Protein AF-A0A7J4FWG8-F1 (afdb_monomer)

pLDDT: mean 77.92, std 16.8, range [29.28, 94.94]

Radius of gyration: 17.7 Å; Cα contacts (8 Å, |Δi|>4): 261; chains: 1; bounding box: 44×38×47 Å

Foldseek 3Di:
DPPDPPPVPDDDDDDDDPVCVCVDPVVVDPFQKWKAKAQAPPDDPFFQLVVDDDPDDQQFSLVVQLVQLVVVLVVCVVVDPDRDFAPVLSQVVCVVVVRTDQKDKIFSDNVVNVCNNCVVCVVPVDPHHMDMDMDGCVPAAEDDPPPRQTSVNSVCVQVDPVCVDWYKADDDDDDPPCVVRNMIITRDRDPGGPPDD

Secondary structure (DSSP, 8-state):
---S--GGG-------SHHHHHT-GGGSSSS-EEEEEES-TT-----GGGG---SS--S-HHHHHHHHHHHHHHHHGGG-SS---BHHHHHHHHHHTT---S-EEEES-HHHHHHHHHHHHHHHT--SPPEEEEEE-TTS-EE-S----BGGGHHHHHHSGGGSS-EEE--SSS-HHHHHTTEEEEE----S-----

Nearest PDB structures (foldseek):
  4z9d-assembly3_C  TM=4.674E-01  e=1.145E-01  Escherichia coli
  2b8z-assembly1_A  TM=3.409E-01  e=3.174E+00  Homo sapiens

Structure (mmCIF, N/CA/C/O backbone):
data_AF-A0A7J4FWG8-F1
#
_entry.id   AF-A0A7J4FWG8-F1
#
loop_
_atom_site.group_PDB
_atom_site.id
_atom_site.type_symbol
_atom_site.label_atom_id
_atom_site.label_alt_id
_atom_site.label_comp_id
_atom_site.label_asym_id
_atom_site.label_entity_id
_atom_site.label_seq_id
_atom_site.pdbx_PDB_ins_code
_atom_site.Cartn_x
_atom_site.Cartn_y
_atom_site.Cartn_z
_atom_site.occupancy
_atom_site.B_iso_or_equiv
_atom_site.auth_seq_id
_atom_site.auth_comp_id
_atom_site.auth_asym_id
_atom_site.auth_atom_id
_atom_site.pdbx_PDB_model_num
ATOM 1 N N . MET A 1 1 ? 14.812 1.573 6.504 1.00 34.69 1 MET A N 1
ATOM 2 C CA . MET A 1 1 ? 13.845 2.310 5.659 1.00 34.69 1 MET A CA 1
ATOM 3 C C . MET A 1 1 ? 12.545 2.415 6.451 1.00 34.69 1 MET A C 1
ATOM 5 O O . MET A 1 1 ? 11.881 1.403 6.639 1.00 34.69 1 MET A O 1
ATOM 9 N N . ASN A 1 2 ? 12.255 3.582 7.034 1.00 29.39 2 ASN A N 1
ATOM 10 C CA . ASN A 1 2 ? 11.069 3.775 7.876 1.00 29.39 2 ASN A CA 1
ATOM 11 C C . ASN A 1 2 ? 9.858 4.066 6.986 1.00 29.39 2 ASN A C 1
ATOM 13 O O . ASN A 1 2 ? 9.568 5.214 6.690 1.00 29.39 2 ASN A O 1
ATOM 17 N N . ILE A 1 3 ? 9.159 3.009 6.567 1.00 40.88 3 ILE A N 1
ATOM 18 C CA . ILE A 1 3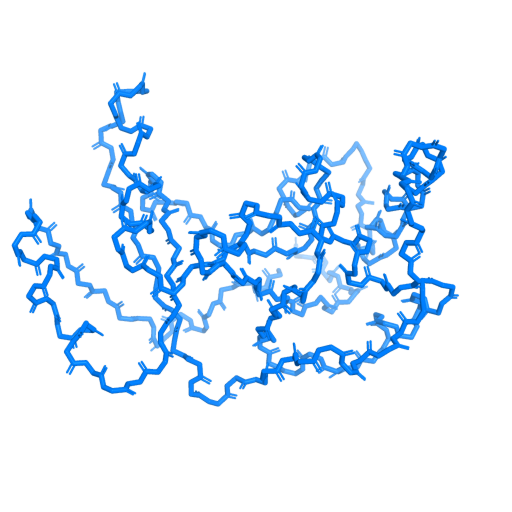 ? 7.811 3.094 5.966 1.00 40.88 3 ILE A CA 1
ATOM 19 C C . ILE A 1 3 ? 6.743 3.007 7.078 1.00 40.88 3 ILE A C 1
ATOM 21 O O . ILE A 1 3 ? 5.581 2.694 6.846 1.00 40.88 3 ILE A O 1
ATOM 25 N N . HIS A 1 4 ? 7.148 3.214 8.332 1.00 38.97 4 HIS A N 1
ATOM 26 C CA . HIS A 1 4 ? 6.217 3.282 9.441 1.00 38.97 4 HIS A CA 1
ATOM 27 C C . HIS A 1 4 ? 5.675 4.711 9.519 1.00 38.97 4 HIS A C 1
ATOM 29 O O . HIS A 1 4 ? 6.490 5.638 9.583 1.00 38.97 4 HIS A O 1
ATOM 35 N N . PRO A 1 5 ? 4.344 4.921 9.563 1.00 41.53 5 PRO A N 1
ATOM 36 C CA . PRO A 1 5 ? 3.832 6.165 10.118 1.00 41.53 5 PRO A CA 1
ATOM 37 C C . PRO A 1 5 ? 4.490 6.330 11.487 1.00 41.53 5 PRO A C 1
ATOM 39 O O . PRO A 1 5 ? 4.577 5.360 12.242 1.00 41.53 5 PRO A O 1
ATOM 42 N N . ASN A 1 6 ? 5.041 7.517 11.738 1.00 37.16 6 ASN A N 1
ATOM 43 C CA . ASN A 1 6 ? 5.817 7.843 12.931 1.00 37.16 6 ASN A CA 1
ATOM 44 C C . ASN A 1 6 ? 5.158 7.191 14.165 1.00 37.16 6 ASN A C 1
ATOM 46 O O . ASN A 1 6 ? 4.008 7.512 14.485 1.00 37.16 6 ASN A O 1
ATOM 50 N N . SER A 1 7 ? 5.830 6.206 14.775 1.00 42.12 7 SER A N 1
ATOM 51 C CA . SER A 1 7 ? 5.220 5.228 15.698 1.00 42.12 7 SER A CA 1
ATOM 52 C C . SER A 1 7 ? 4.544 5.872 16.907 1.00 42.12 7 SER A C 1
ATOM 54 O O . SER A 1 7 ? 3.641 5.289 17.500 1.00 42.12 7 SER A O 1
ATOM 56 N N . ASP A 1 8 ? 4.925 7.107 17.215 1.00 39.75 8 ASP A N 1
ATOM 57 C CA . ASP A 1 8 ? 4.463 7.864 18.372 1.00 39.75 8 ASP A CA 1
ATOM 58 C C . ASP A 1 8 ? 3.053 8.466 18.197 1.00 39.75 8 ASP A C 1
ATOM 60 O O . ASP A 1 8 ? 2.537 9.105 19.114 1.00 39.75 8 ASP A O 1
ATOM 64 N N . LYS A 1 9 ? 2.399 8.284 17.034 1.00 54.88 9 LYS A N 1
ATOM 65 C CA . LYS A 1 9 ? 1.056 8.838 16.747 1.00 54.88 9 LYS A CA 1
ATOM 66 C C . LYS A 1 9 ? 0.008 7.827 16.271 1.00 54.88 9 LYS A C 1
ATOM 68 O O . LYS A 1 9 ? -1.114 8.234 15.963 1.00 54.88 9 LYS A O 1
ATOM 73 N N . VAL A 1 10 ? 0.325 6.533 16.211 1.00 69.56 10 VAL A N 1
ATOM 74 C CA . VAL A 1 10 ? -0.650 5.514 15.787 1.00 69.56 10 VAL A CA 1
ATOM 75 C C . VAL A 1 10 ? -1.596 5.190 16.946 1.00 69.56 10 VAL A C 1
ATOM 77 O O . VAL A 1 10 ? -1.157 4.859 18.045 1.00 69.56 10 VAL A O 1
ATOM 80 N N . LYS A 1 11 ? -2.906 5.298 16.706 1.00 78.94 11 LYS A N 1
ATOM 81 C CA . LYS A 1 11 ? -3.950 4.917 17.666 1.00 78.94 11 LYS A CA 1
ATOM 82 C C . LYS A 1 11 ? -4.521 3.557 17.288 1.00 78.94 11 LYS A C 1
ATOM 84 O O . LYS A 1 11 ? -4.750 3.304 16.110 1.00 78.94 11 LYS A O 1
ATOM 89 N N . TYR A 1 12 ? -4.795 2.733 18.293 1.00 83.12 12 TYR A N 1
ATOM 90 C CA . TYR A 1 12 ? -5.376 1.406 18.120 1.00 83.12 12 TYR A CA 1
ATOM 91 C C . TYR A 1 12 ? -6.705 1.315 18.866 1.00 83.12 12 TYR A C 1
ATOM 93 O O . TYR A 1 12 ? -6.842 1.842 19.971 1.00 83.12 12 TYR A O 1
ATOM 101 N N . GLU A 1 13 ? -7.666 0.620 18.270 1.00 87.44 13 GLU A N 1
ATOM 102 C CA . GLU A 1 13 ? -8.933 0.245 18.892 1.00 87.44 13 GLU A CA 1
ATOM 103 C C . GLU A 1 13 ? -9.172 -1.232 18.597 1.00 87.44 13 GLU A C 1
ATOM 105 O O . GLU A 1 13 ? -9.128 -1.660 17.443 1.00 87.44 13 GLU A O 1
ATOM 110 N N . LYS A 1 14 ? -9.368 -2.024 19.653 1.00 89.06 14 LYS A N 1
ATOM 111 C CA . LYS A 1 14 ? -9.679 -3.4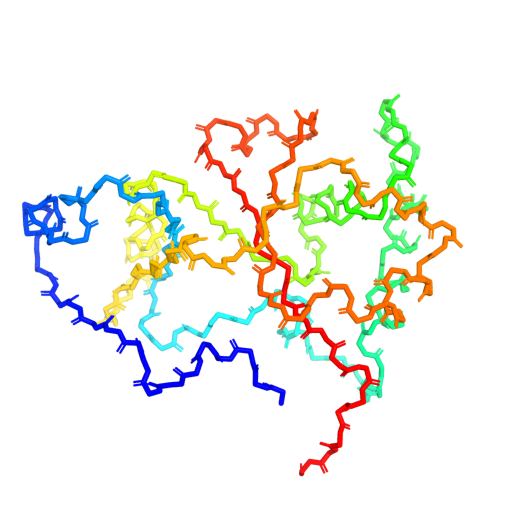43 19.521 1.00 89.06 14 LYS A CA 1
ATOM 112 C C . LYS A 1 14 ? -11.190 -3.602 19.503 1.00 89.06 14 LYS A C 1
ATOM 114 O O . LYS A 1 14 ? -11.861 -3.180 20.439 1.00 89.06 14 LYS A O 1
ATOM 119 N N . VAL A 1 15 ? -11.694 -4.245 18.461 1.00 89.00 15 VAL A N 1
ATOM 120 C CA . VAL A 1 15 ? -13.114 -4.562 18.292 1.00 89.00 15 VAL A CA 1
ATOM 121 C C . VAL A 1 15 ? -13.290 -6.074 18.262 1.00 89.00 15 VAL A C 1
ATOM 123 O O . VAL A 1 15 ? -12.401 -6.792 17.803 1.00 89.00 15 VAL A O 1
ATOM 126 N N . SER A 1 16 ? -14.413 -6.563 18.788 1.00 87.94 16 SER A N 1
ATOM 127 C CA . SER A 1 16 ? -14.685 -8.004 18.889 1.00 87.94 16 SER A CA 1
ATOM 128 C C . SER A 1 16 ? -15.829 -8.471 17.993 1.00 87.94 16 SER A C 1
ATOM 130 O O . SER A 1 16 ? -15.935 -9.657 17.690 1.00 87.94 16 SER A O 1
ATOM 132 N N . CYS A 1 17 ? -16.670 -7.543 17.533 1.00 90.06 17 CYS A N 1
ATOM 133 C CA . CYS A 1 17 ? -17.779 -7.843 16.642 1.00 90.06 17 CYS A CA 1
ATOM 134 C C . CYS A 1 17 ? -18.009 -6.731 15.610 1.00 90.06 17 CYS A C 1
ATOM 136 O O . CYS A 1 17 ? -17.513 -5.610 15.740 1.00 90.06 17 CYS A O 1
ATOM 138 N N . LEU A 1 18 ? -18.808 -7.040 14.585 1.00 90.69 18 LEU A N 1
ATOM 139 C CA . LEU A 1 18 ? -19.169 -6.086 13.535 1.00 90.69 18 LEU A CA 1
ATOM 140 C C . LEU A 1 18 ? -19.888 -4.847 14.092 1.00 90.69 18 LEU A C 1
ATOM 142 O O . LEU A 1 18 ? -19.662 -3.744 13.603 1.00 90.69 18 LEU A O 1
ATOM 146 N N . SER A 1 19 ? -20.727 -5.019 15.119 1.00 92.44 19 SER A N 1
ATOM 147 C CA . SER A 1 19 ? -21.431 -3.898 15.751 1.00 92.44 19 SER A CA 1
ATOM 148 C C . SER A 1 19 ? -20.456 -2.921 16.412 1.00 92.44 19 SER A C 1
ATOM 150 O O . SER A 1 19 ? -20.615 -1.715 16.247 1.00 92.44 19 SER A O 1
ATOM 152 N N . ASP A 1 20 ? -19.427 -3.425 17.102 1.00 91.62 20 ASP A N 1
ATOM 153 C CA . ASP A 1 20 ? -18.376 -2.590 17.701 1.00 91.62 20 ASP A CA 1
ATOM 154 C C . ASP A 1 20 ? -17.600 -1.841 16.614 1.00 91.62 20 ASP A C 1
ATOM 156 O O . ASP A 1 20 ? -17.353 -0.644 16.732 1.00 91.62 20 ASP A O 1
ATOM 160 N N . TYR A 1 21 ? -17.257 -2.534 15.523 1.00 92.44 21 TYR A N 1
ATOM 161 C CA . TYR A 1 21 ? -16.540 -1.940 14.397 1.00 92.44 21 TYR A CA 1
ATOM 162 C C . TYR A 1 21 ? -17.320 -0.780 13.765 1.00 92.44 21 TYR A C 1
ATOM 164 O O . TYR A 1 21 ? -16.779 0.316 13.608 1.00 92.44 21 TYR A O 1
ATOM 172 N N . LEU A 1 22 ? -18.604 -1.001 13.462 1.00 90.81 22 LEU A N 1
ATOM 173 C CA . LEU A 1 22 ? -19.502 0.021 12.915 1.00 90.81 22 LEU A CA 1
ATOM 174 C C . LEU A 1 22 ? -19.761 1.166 13.903 1.00 90.81 22 LEU A C 1
ATOM 176 O O . LEU A 1 22 ? -19.940 2.309 13.488 1.00 90.81 22 LEU A O 1
ATOM 180 N N . GLY A 1 23 ? -19.758 0.867 15.203 1.00 90.00 23 GLY A N 1
ATOM 181 C CA . GLY A 1 23 ? -19.892 1.842 16.282 1.00 90.00 23 GLY A CA 1
ATOM 182 C C . GLY A 1 23 ? -18.607 2.603 16.617 1.00 90.00 23 GLY A C 1
ATOM 183 O O . GLY A 1 23 ? -18.661 3.513 17.447 1.00 90.00 23 GLY A O 1
ATOM 184 N N . SER A 1 24 ? -17.468 2.270 16.002 1.00 89.31 24 SER A N 1
ATOM 185 C CA . SER A 1 24 ? -16.177 2.873 16.346 1.00 89.31 24 SER A CA 1
ATOM 186 C C . SER A 1 24 ? -16.151 4.380 16.080 1.00 89.31 24 SER A C 1
ATOM 188 O O . SER A 1 24 ? -16.733 4.898 15.121 1.00 89.31 24 SER A O 1
ATOM 190 N N . LYS A 1 25 ? -15.426 5.118 16.929 1.00 86.31 25 LYS A N 1
ATOM 191 C CA . LYS A 1 25 ? -15.358 6.591 16.846 1.00 86.31 25 LYS A CA 1
ATOM 192 C C . LYS A 1 25 ? -14.726 7.075 15.543 1.00 86.31 25 LYS A C 1
ATOM 194 O O . LYS A 1 25 ? -15.010 8.186 15.103 1.00 86.31 25 LYS A O 1
ATOM 199 N N . PHE A 1 26 ? -13.876 6.252 14.934 1.00 82.50 26 PHE A N 1
ATOM 200 C CA . PHE A 1 26 ? -13.240 6.565 13.660 1.00 82.50 26 PHE A CA 1
ATOM 201 C C . PHE A 1 26 ? -14.240 6.611 12.504 1.00 82.50 26 PHE A C 1
ATOM 203 O O . PHE A 1 26 ? -14.004 7.354 11.567 1.00 82.50 26 PHE A O 1
ATOM 210 N N . LEU A 1 27 ? -15.360 5.884 12.565 1.00 85.81 27 LEU A N 1
ATOM 211 C CA . LEU A 1 27 ? -16.378 5.914 11.506 1.00 85.81 27 LEU A CA 1
ATOM 212 C C . LEU A 1 27 ? -17.420 7.025 11.695 1.00 85.81 27 LEU A C 1
ATOM 214 O O . LEU A 1 27 ? -18.185 7.308 10.780 1.00 85.81 27 LEU A O 1
ATOM 218 N N . GLN A 1 28 ? -17.438 7.679 12.858 1.00 85.44 28 GLN A N 1
ATOM 219 C CA . GLN A 1 28 ? -18.390 8.745 13.201 1.00 85.44 28 GLN A CA 1
ATOM 220 C C . GLN A 1 28 ? -17.839 10.154 12.924 1.00 85.44 28 GLN A C 1
ATOM 222 O O . GLN A 1 28 ? -18.239 11.124 13.564 1.00 85.44 28 GLN A O 1
ATOM 227 N N . THR A 1 29 ? -16.868 10.281 12.020 1.00 84.06 29 THR A N 1
ATOM 228 C CA . THR A 1 29 ? -16.215 11.555 11.707 1.00 84.06 29 THR A CA 1
ATOM 229 C C . THR A 1 29 ? -16.537 12.006 10.288 1.00 84.06 29 THR A C 1
ATOM 231 O O . THR A 1 29 ? -16.586 11.191 9.377 1.00 84.06 29 THR A O 1
ATOM 234 N N . ASP A 1 30 ? -16.654 13.319 10.083 1.00 83.19 30 ASP A N 1
ATOM 235 C CA . ASP A 1 30 ? -16.812 13.918 8.748 1.00 83.19 30 ASP A CA 1
ATOM 236 C C . ASP A 1 30 ? -15.491 13.990 7.955 1.00 83.19 30 ASP A C 1
ATOM 238 O O . ASP A 1 30 ? -15.410 14.624 6.902 1.00 83.19 30 ASP A O 1
ATOM 242 N N . ARG A 1 31 ? -14.408 13.395 8.474 1.00 84.12 31 ARG A N 1
ATOM 243 C CA . ARG A 1 31 ? -13.110 13.368 7.791 1.00 84.12 31 ARG A CA 1
ATOM 244 C C . ARG A 1 31 ? -13.118 12.349 6.662 1.00 84.12 31 ARG A C 1
ATOM 246 O O . ARG A 1 31 ? -13.739 11.295 6.756 1.00 84.12 31 ARG A O 1
ATOM 253 N N . GLN A 1 32 ? -12.342 12.635 5.623 1.00 84.69 32 GLN A N 1
ATOM 254 C CA . GLN A 1 32 ? -12.087 11.670 4.566 1.00 84.69 32 GLN A CA 1
ATOM 255 C C . GLN A 1 32 ? -11.060 10.644 5.058 1.00 84.69 32 GLN A C 1
ATOM 257 O O . GLN A 1 32 ? -9.886 10.956 5.264 1.00 84.69 32 GLN A O 1
ATOM 262 N N . LEU A 1 33 ? -11.530 9.416 5.262 1.00 87.88 33 LEU A N 1
ATOM 263 C CA . LEU A 1 33 ? -10.723 8.308 5.748 1.00 87.88 33 LEU A CA 1
ATOM 264 C C . LEU A 1 33 ? -10.521 7.257 4.665 1.00 87.88 33 LEU A C 1
ATOM 266 O O . LEU A 1 33 ? -11.396 7.001 3.836 1.00 87.88 33 LEU A O 1
ATOM 270 N N . PHE A 1 34 ? -9.361 6.621 4.730 1.00 88.88 34 PHE A N 1
ATOM 271 C CA . PHE A 1 34 ? -8.964 5.528 3.865 1.00 88.88 34 PHE A CA 1
ATOM 272 C C . PHE A 1 34 ? -8.600 4.321 4.718 1.00 88.88 34 PHE A C 1
ATOM 274 O O . PHE A 1 34 ? -7.967 4.448 5.764 1.00 88.88 34 PHE A O 1
ATOM 281 N N . PHE A 1 35 ? -8.996 3.139 4.269 1.00 91.62 35 PHE A N 1
ATOM 282 C CA . PHE A 1 35 ? -8.917 1.908 5.038 1.00 91.62 35 PHE A CA 1
ATOM 283 C C . PHE A 1 35 ? -8.125 0.842 4.283 1.00 91.62 35 PHE A C 1
ATOM 285 O O . PHE A 1 35 ? -8.226 0.729 3.060 1.00 91.62 35 PHE A O 1
ATOM 292 N N . ARG A 1 36 ? -7.349 0.031 5.008 1.00 92.44 36 ARG A N 1
ATOM 293 C CA . ARG A 1 36 ? -6.656 -1.139 4.450 1.00 92.44 36 ARG A CA 1
ATOM 294 C C . ARG A 1 36 ? -6.731 -2.317 5.414 1.00 92.44 36 ARG A C 1
ATOM 296 O O . ARG A 1 36 ? -6.158 -2.269 6.500 1.00 92.44 36 ARG A O 1
ATOM 303 N N . GLY A 1 37 ? -7.415 -3.378 4.997 1.00 93.56 37 GLY A N 1
ATOM 304 C CA . GLY A 1 37 ? -7.491 -4.634 5.737 1.00 93.56 37 GLY A CA 1
ATOM 305 C C . GLY A 1 37 ? -6.282 -5.525 5.503 1.00 93.56 37 GLY A C 1
ATOM 306 O O . GLY A 1 37 ? -5.827 -5.667 4.368 1.00 93.56 37 GLY A O 1
ATOM 307 N N . LEU A 1 38 ? -5.767 -6.134 6.567 1.00 93.31 38 LEU A N 1
ATOM 308 C CA . LEU A 1 38 ? -4.741 -7.169 6.512 1.00 93.31 38 LEU A CA 1
ATOM 309 C C . LEU A 1 38 ? -5.118 -8.307 7.468 1.00 93.31 38 LEU A C 1
ATOM 311 O O . LEU A 1 38 ? -5.608 -8.051 8.567 1.00 93.31 38 LEU A O 1
ATOM 315 N N . PRO A 1 39 ? -4.836 -9.566 7.103 1.00 93.06 39 PRO A N 1
ATOM 316 C CA . PRO A 1 39 ? -5.315 -10.715 7.865 1.00 93.06 39 PRO A CA 1
ATOM 317 C C . PRO A 1 39 ? -4.525 -11.008 9.139 1.00 93.06 39 PRO A C 1
ATOM 319 O O . PRO A 1 39 ? -4.872 -11.927 9.863 1.00 93.06 39 PRO A O 1
ATOM 322 N N . LYS A 1 40 ? -3.450 -10.270 9.414 1.00 91.44 40 LYS A N 1
ATOM 323 C CA . LYS A 1 40 ? -2.593 -10.488 10.583 1.00 91.44 40 LYS A CA 1
ATOM 324 C C . LYS A 1 40 ? -2.168 -9.141 11.135 1.00 91.44 40 LYS A C 1
ATOM 326 O O . LYS A 1 40 ? -1.704 -8.301 10.362 1.00 91.44 40 LYS A O 1
ATOM 331 N N . GLU A 1 41 ? -2.308 -8.932 12.436 1.00 88.00 41 GLU A N 1
ATOM 332 C CA . GLU A 1 41 ? -1.889 -7.704 13.119 1.00 88.00 41 GLU A CA 1
ATOM 333 C C . GLU A 1 41 ? -0.373 -7.466 13.026 1.00 88.00 41 GLU A C 1
ATOM 335 O O . GLU A 1 41 ? 0.080 -6.322 12.999 1.00 88.00 41 GLU A O 1
ATOM 340 N N . THR A 1 42 ? 0.416 -8.529 12.861 1.00 86.62 42 THR A N 1
ATOM 341 C CA . THR A 1 42 ? 1.860 -8.470 12.595 1.00 86.62 42 THR A CA 1
ATOM 342 C C . THR A 1 42 ? 2.211 -8.039 11.168 1.00 86.62 42 THR A C 1
ATOM 344 O O . THR A 1 42 ? 3.377 -7.723 10.892 1.00 86.62 42 THR A O 1
ATOM 347 N N . HIS A 1 43 ? 1.247 -7.994 10.237 1.00 84.69 43 HIS A N 1
ATOM 348 C CA . HIS A 1 43 ? 1.523 -7.528 8.883 1.00 84.69 43 HIS A CA 1
ATOM 349 C C . HIS A 1 43 ? 1.863 -6.038 8.867 1.00 84.69 43 HIS A C 1
ATOM 351 O O . HIS A 1 43 ? 1.076 -5.167 9.236 1.00 84.69 43 HIS A O 1
ATOM 357 N N . LYS A 1 44 ? 3.050 -5.741 8.339 1.00 82.44 44 LYS A N 1
ATOM 358 C CA . LYS A 1 44 ? 3.529 -4.374 8.150 1.00 82.44 44 LYS A CA 1
ATOM 359 C C . LYS A 1 44 ? 2.958 -3.768 6.865 1.00 82.44 44 LYS A C 1
ATOM 361 O O . LYS A 1 44 ? 2.797 -4.463 5.860 1.00 82.44 44 LYS A O 1
ATOM 366 N N . LEU A 1 45 ? 2.760 -2.449 6.866 1.00 85.19 45 LEU A N 1
ATOM 367 C CA . LEU A 1 45 ? 2.436 -1.642 5.681 1.00 85.19 45 LEU A CA 1
ATOM 368 C C . LEU A 1 45 ? 3.655 -1.487 4.754 1.00 85.19 45 LEU A C 1
ATOM 370 O O . LEU A 1 45 ? 4.161 -0.395 4.523 1.00 85.19 45 LEU A O 1
ATOM 374 N N . ILE A 1 46 ? 4.158 -2.610 4.243 1.00 85.38 46 ILE A N 1
ATOM 375 C CA . ILE A 1 46 ? 5.301 -2.659 3.331 1.00 85.38 46 ILE A CA 1
ATOM 376 C C . ILE A 1 46 ? 4.775 -2.977 1.929 1.00 85.38 46 ILE A C 1
ATOM 378 O O . ILE A 1 46 ? 4.222 -4.065 1.748 1.00 85.38 46 ILE A O 1
ATOM 382 N N . PRO A 1 47 ? 4.937 -2.078 0.941 1.00 87.88 47 PRO A N 1
ATOM 383 C CA . PRO A 1 47 ? 4.589 -2.338 -0.456 1.00 87.88 47 PRO A CA 1
ATOM 384 C C . PRO A 1 47 ? 5.203 -3.615 -1.029 1.00 87.88 47 PRO A C 1
ATOM 386 O O . PRO A 1 47 ? 6.257 -4.069 -0.581 1.00 87.88 47 PRO A O 1
ATOM 389 N N . SER A 1 48 ? 4.562 -4.189 -2.049 1.00 90.56 48 SER A N 1
ATOM 390 C CA . SER A 1 48 ? 4.981 -5.468 -2.638 1.00 90.56 48 SER A CA 1
ATOM 391 C C . SER A 1 48 ? 6.405 -5.434 -3.193 1.00 90.56 48 SER A C 1
ATOM 393 O O . SER A 1 48 ? 7.126 -6.417 -3.023 1.00 90.56 48 SER A O 1
ATOM 395 N N . LEU A 1 49 ? 6.842 -4.301 -3.752 1.00 88.81 49 LEU A N 1
ATOM 396 C CA . LEU A 1 49 ? 8.217 -4.094 -4.214 1.00 88.81 49 LEU A CA 1
ATOM 397 C C . LEU A 1 49 ? 9.251 -4.382 -3.116 1.00 88.81 49 LEU A C 1
ATOM 399 O O . LEU A 1 49 ? 10.211 -5.105 -3.353 1.00 88.81 49 LEU A O 1
ATOM 403 N N . PHE A 1 50 ? 9.038 -3.879 -1.900 1.00 85.75 50 PHE A N 1
ATOM 404 C CA . PHE A 1 50 ? 10.002 -4.017 -0.799 1.00 85.75 50 PHE A CA 1
ATOM 405 C C . PHE A 1 50 ? 9.875 -5.330 -0.029 1.00 85.75 50 PHE A C 1
ATOM 407 O O . PHE A 1 50 ? 10.637 -5.583 0.902 1.00 85.75 50 PHE A O 1
ATOM 414 N N . ARG A 1 51 ? 8.902 -6.171 -0.393 1.00 86.50 51 ARG A N 1
ATOM 415 C CA . ARG A 1 51 ? 8.822 -7.554 0.094 1.00 86.50 51 ARG A CA 1
ATOM 416 C C . ARG A 1 51 ? 9.652 -8.507 -0.763 1.00 86.50 51 ARG A C 1
ATOM 418 O O . ARG A 1 51 ? 9.803 -9.672 -0.395 1.00 86.50 51 ARG A O 1
ATOM 425 N N . LEU A 1 52 ? 10.180 -8.032 -1.893 1.00 87.19 52 LEU A N 1
ATOM 426 C CA . LEU A 1 52 ? 11.057 -8.820 -2.743 1.00 87.19 52 LEU A CA 1
ATOM 427 C C . LEU A 1 52 ? 12.371 -9.143 -2.035 1.00 87.19 52 LEU A C 1
ATOM 429 O O . LEU A 1 52 ? 12.932 -8.329 -1.305 1.00 87.19 52 LEU A O 1
ATOM 433 N N . LYS A 1 53 ? 12.872 -10.347 -2.311 1.00 85.44 53 LYS A N 1
ATOM 434 C CA . LYS A 1 53 ? 14.180 -10.835 -1.873 1.00 85.44 53 LYS A CA 1
ATOM 435 C C . LYS A 1 53 ? 15.066 -11.006 -3.107 1.00 85.44 53 LYS A C 1
ATOM 437 O O . LYS A 1 53 ? 15.173 -12.120 -3.615 1.00 85.44 53 LYS A O 1
ATOM 442 N N . PRO A 1 54 ? 15.600 -9.908 -3.663 1.00 78.94 54 PRO A N 1
ATOM 443 C CA . PRO A 1 54 ? 16.441 -9.981 -4.847 1.00 78.94 54 PRO A CA 1
ATOM 444 C C . PRO A 1 54 ? 17.710 -10.789 -4.544 1.00 78.94 54 PRO A C 1
ATOM 446 O O . PRO A 1 54 ? 18.269 -10.695 -3.454 1.00 78.94 54 PRO A O 1
ATOM 449 N N . GLU A 1 55 ? 18.178 -11.567 -5.522 1.00 79.50 55 GLU A N 1
ATOM 450 C CA . GLU A 1 55 ? 19.406 -12.375 -5.402 1.00 79.50 55 GLU A CA 1
ATOM 451 C C . GLU A 1 55 ? 20.657 -11.519 -5.159 1.00 79.50 55 GLU A C 1
ATOM 453 O O . GLU A 1 55 ? 21.664 -11.995 -4.639 1.00 79.50 55 GLU A O 1
ATOM 458 N N . ARG A 1 56 ? 20.598 -10.242 -5.549 1.00 77.31 56 ARG A N 1
ATOM 459 C CA . ARG A 1 56 ? 21.649 -9.247 -5.339 1.00 77.31 56 ARG A CA 1
ATOM 460 C C . ARG A 1 56 ? 21.126 -8.125 -4.459 1.00 77.31 56 ARG A C 1
ATOM 462 O O . ARG A 1 56 ? 19.956 -7.758 -4.543 1.00 77.31 56 ARG A O 1
ATOM 469 N N . LEU A 1 57 ? 22.020 -7.548 -3.658 1.00 75.81 57 LEU A N 1
ATOM 470 C CA . LEU A 1 57 ? 21.718 -6.349 -2.885 1.00 75.81 57 LEU A CA 1
ATOM 471 C C . LEU A 1 57 ? 21.270 -5.227 -3.827 1.00 75.81 57 LEU A C 1
ATOM 473 O O . LEU A 1 57 ? 21.989 -4.852 -4.753 1.00 75.81 57 LEU A O 1
ATOM 477 N N . VAL A 1 58 ? 20.077 -4.696 -3.572 1.00 75.00 58 VAL A N 1
ATOM 478 C CA . VAL A 1 58 ? 19.546 -3.533 -4.28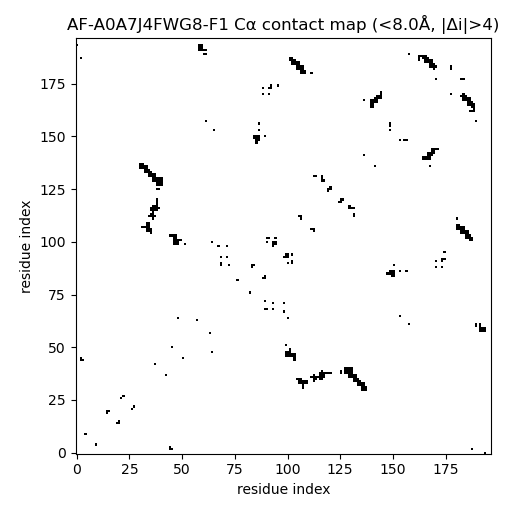0 1.00 75.00 58 VAL A CA 1
ATOM 479 C C . VAL A 1 58 ? 20.025 -2.290 -3.547 1.00 75.00 58 VAL A C 1
ATOM 481 O O . VAL A 1 58 ? 19.562 -1.986 -2.451 1.00 75.00 58 VAL A O 1
ATOM 484 N N . SER A 1 59 ? 20.976 -1.580 -4.152 1.00 74.75 59 SER A N 1
ATOM 485 C CA . SER A 1 59 ? 21.466 -0.295 -3.642 1.00 74.75 59 SER A CA 1
ATOM 486 C C . SER A 1 59 ? 20.510 0.862 -3.946 1.00 74.75 59 SER A C 1
ATOM 488 O O . SER A 1 59 ? 20.533 1.872 -3.247 1.00 74.75 59 SER A O 1
ATOM 490 N N . ASP A 1 60 ? 19.673 0.712 -4.978 1.00 82.19 60 ASP A N 1
ATOM 491 C CA . ASP A 1 60 ? 18.715 1.717 -5.437 1.00 82.19 60 ASP A CA 1
ATOM 492 C C . ASP A 1 60 ? 17.388 1.056 -5.849 1.00 82.19 60 ASP A C 1
ATOM 494 O O . ASP A 1 60 ? 17.253 0.473 -6.928 1.00 82.19 60 ASP A O 1
ATOM 498 N N . TRP A 1 61 ? 16.391 1.153 -4.968 1.00 83.50 61 TRP A N 1
ATOM 499 C CA . TRP A 1 61 ? 15.046 0.627 -5.209 1.00 83.50 61 TRP A CA 1
ATOM 500 C C . TRP A 1 61 ? 14.298 1.357 -6.325 1.00 83.50 61 TRP A C 1
ATOM 502 O O . TRP A 1 61 ? 13.439 0.754 -6.967 1.00 83.50 61 TRP A O 1
ATOM 512 N N . SER A 1 62 ? 14.618 2.627 -6.574 1.00 82.25 62 SER A N 1
ATOM 513 C CA . SER A 1 62 ? 13.988 3.411 -7.636 1.00 82.25 62 SER A CA 1
ATOM 514 C C . SER A 1 62 ? 14.437 2.917 -9.007 1.00 82.25 62 SER A C 1
ATOM 516 O O . SER A 1 62 ? 13.599 2.671 -9.879 1.00 82.25 62 SER A O 1
ATOM 518 N N . PHE A 1 63 ? 15.740 2.679 -9.177 1.00 83.50 63 PHE A N 1
ATOM 519 C CA . PHE A 1 63 ? 16.263 2.040 -10.385 1.00 83.50 63 PHE A CA 1
ATOM 520 C C . PHE A 1 63 ? 15.699 0.624 -10.563 1.00 83.50 63 PHE A C 1
ATOM 522 O O . PHE A 1 63 ? 15.232 0.274 -11.645 1.00 83.50 63 PHE A O 1
ATOM 529 N N . TYR A 1 64 ? 15.664 -0.167 -9.488 1.00 86.88 64 TYR A N 1
ATOM 530 C CA . TYR A 1 64 ? 15.151 -1.537 -9.537 1.00 86.88 64 TYR A CA 1
ATOM 531 C C . TYR A 1 64 ? 13.671 -1.610 -9.954 1.00 86.88 64 TYR A C 1
ATOM 533 O O . TYR A 1 64 ? 13.300 -2.413 -10.812 1.00 86.88 64 TYR A O 1
ATOM 541 N N . GLU A 1 65 ? 12.816 -0.741 -9.407 1.00 88.06 65 GLU A N 1
ATOM 542 C CA . GLU A 1 65 ? 11.413 -0.660 -9.825 1.00 88.06 65 GLU A CA 1
ATOM 543 C C . GLU A 1 65 ? 11.277 -0.205 -11.282 1.00 88.06 65 GLU A C 1
ATOM 545 O O . GLU A 1 65 ? 10.470 -0.765 -12.026 1.00 88.06 65 GLU A O 1
ATOM 550 N N . PHE A 1 66 ? 12.093 0.759 -11.723 1.00 88.06 66 PHE A N 1
ATOM 551 C CA . PHE A 1 66 ? 12.117 1.175 -13.126 1.00 88.06 66 PHE A CA 1
ATOM 552 C C . PHE A 1 66 ? 12.473 0.015 -14.069 1.00 88.06 66 PHE A C 1
ATOM 554 O O . PHE A 1 66 ? 11.829 -0.147 -15.110 1.00 88.06 66 PHE A O 1
ATOM 561 N N . GLU A 1 67 ? 13.446 -0.828 -13.714 1.00 89.94 67 GLU A N 1
ATOM 562 C CA . GLU A 1 67 ? 13.796 -2.006 -14.515 1.00 89.94 67 GLU A CA 1
ATOM 563 C C . GLU A 1 67 ? 12.647 -3.020 -14.595 1.00 8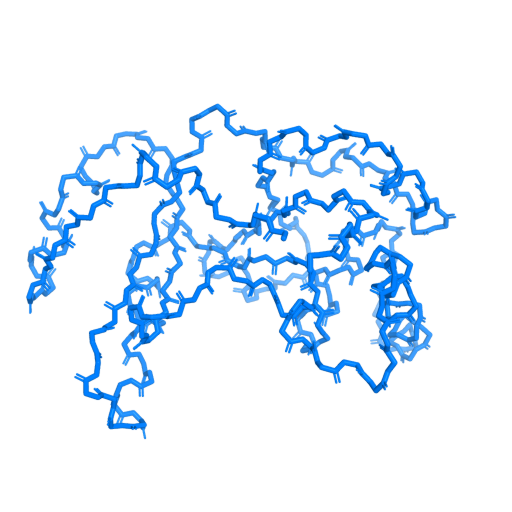9.94 67 GLU A C 1
ATOM 565 O O . GLU A 1 67 ? 12.355 -3.537 -15.681 1.00 89.94 67 GLU A O 1
ATOM 570 N N . ILE A 1 68 ? 11.977 -3.293 -13.469 1.00 91.94 68 ILE A N 1
ATOM 571 C CA . ILE A 1 68 ? 10.802 -4.176 -13.419 1.00 91.94 68 ILE A CA 1
ATOM 572 C C . ILE A 1 68 ? 9.692 -3.627 -14.321 1.00 91.94 68 ILE A C 1
ATOM 574 O O . ILE A 1 68 ? 9.177 -4.350 -15.178 1.00 91.94 68 ILE A O 1
ATOM 578 N N . LEU A 1 69 ? 9.361 -2.342 -14.180 1.00 91.94 69 LEU A N 1
ATOM 579 C CA . LEU A 1 69 ? 8.313 -1.701 -14.972 1.00 91.94 69 LEU A CA 1
ATOM 580 C C . LEU A 1 69 ? 8.658 -1.631 -16.456 1.00 91.94 69 LEU A C 1
ATOM 582 O O . LEU A 1 69 ? 7.781 -1.840 -17.285 1.00 91.94 69 LEU A O 1
ATOM 586 N N . THR A 1 70 ? 9.921 -1.407 -16.815 1.00 92.19 70 THR A N 1
ATOM 587 C CA . THR A 1 70 ? 10.357 -1.401 -18.221 1.00 92.19 70 THR A CA 1
ATOM 588 C C . THR A 1 70 ? 10.172 -2.776 -18.864 1.00 92.19 70 THR A C 1
ATOM 590 O O . THR A 1 70 ? 9.722 -2.880 -20.009 1.00 92.19 70 THR A O 1
ATOM 593 N N . LYS A 1 71 ? 10.499 -3.857 -18.140 1.00 94.62 71 LYS A N 1
ATOM 594 C CA . LYS A 1 71 ? 10.258 -5.232 -18.610 1.00 94.62 71 LYS A CA 1
ATOM 595 C C . LYS A 1 71 ? 8.763 -5.500 -18.762 1.00 94.62 71 LYS A C 1
ATOM 597 O O . LYS A 1 71 ? 8.348 -6.018 -19.798 1.00 94.62 71 LYS A O 1
ATOM 602 N N . PHE A 1 72 ? 7.968 -5.095 -17.772 1.00 94.94 72 PHE A N 1
ATOM 603 C CA . PHE A 1 72 ? 6.515 -5.209 -17.829 1.00 94.94 72 PHE A CA 1
ATOM 604 C C . PHE A 1 72 ? 5.932 -4.439 -19.018 1.00 94.94 72 PHE A C 1
ATOM 606 O O . PHE A 1 72 ? 5.185 -5.019 -19.794 1.00 94.94 72 PHE A O 1
ATOM 613 N N . GLN A 1 73 ? 6.323 -3.180 -19.227 1.00 92.56 73 GLN A N 1
ATOM 614 C CA . GLN A 1 73 ? 5.859 -2.351 -20.338 1.00 92.56 73 GLN A CA 1
ATOM 615 C C . GLN A 1 73 ? 6.111 -3.031 -21.685 1.00 92.56 73 GLN A C 1
ATOM 617 O O . GLN A 1 73 ? 5.195 -3.119 -22.500 1.00 92.56 73 GLN A O 1
ATOM 622 N N . LYS A 1 74 ? 7.324 -3.546 -21.922 1.00 92.94 74 LYS A N 1
ATOM 623 C CA . LYS A 1 74 ? 7.657 -4.245 -23.175 1.00 92.94 74 LYS A CA 1
ATOM 624 C C . LYS A 1 74 ? 6.770 -5.468 -23.409 1.00 92.94 74 LYS A C 1
ATOM 626 O O . LYS A 1 74 ? 6.335 -5.684 -24.535 1.00 92.94 74 LYS A O 1
ATOM 631 N N . ALA A 1 75 ? 6.497 -6.239 -22.358 1.00 94.44 75 ALA A N 1
ATOM 632 C CA . ALA A 1 75 ? 5.658 -7.431 -22.441 1.00 94.44 75 ALA A CA 1
ATOM 633 C C . ALA A 1 75 ? 4.161 -7.100 -22.564 1.00 94.44 75 ALA A C 1
ATOM 635 O O . ALA A 1 75 ? 3.448 -7.765 -23.303 1.00 94.44 75 ALA A O 1
ATOM 636 N N . ALA A 1 76 ? 3.683 -6.071 -21.862 1.00 92.62 76 ALA A N 1
ATOM 637 C CA . ALA A 1 76 ? 2.271 -5.710 -21.794 1.00 92.62 76 ALA A CA 1
ATOM 638 C C . ALA A 1 76 ? 1.811 -4.862 -22.988 1.00 92.62 76 ALA A C 1
ATOM 640 O O . ALA A 1 76 ? 0.662 -4.988 -23.402 1.00 92.62 76 ALA A O 1
ATOM 641 N N . SER A 1 77 ? 2.687 -4.026 -23.562 1.00 91.94 77 SER A N 1
ATOM 642 C CA . SER A 1 77 ? 2.332 -3.074 -24.631 1.00 91.94 77 SER A CA 1
ATOM 643 C C . SER A 1 77 ? 1.556 -3.695 -25.804 1.00 91.94 77 SER A C 1
ATOM 645 O O . SER A 1 77 ? 0.559 -3.098 -26.203 1.00 91.94 77 SER A O 1
ATOM 647 N N . PRO A 1 78 ? 1.912 -4.886 -26.332 1.00 92.69 78 PRO A N 1
ATOM 648 C CA . PRO A 1 78 ? 1.156 -5.521 -27.418 1.00 92.69 78 PRO A CA 1
ATOM 649 C C . PRO A 1 78 ? -0.276 -5.938 -27.046 1.00 92.69 78 PRO A C 1
ATOM 651 O O . PRO A 1 78 ? -1.092 -6.187 -27.930 1.00 92.69 78 PRO A O 1
ATOM 654 N N . HIS A 1 79 ? -0.582 -6.049 -25.752 1.00 90.12 79 HIS A N 1
ATOM 655 C CA . HIS A 1 79 ? -1.861 -6.540 -25.234 1.00 90.12 79 HIS A CA 1
ATOM 656 C C . HIS A 1 79 ? -2.767 -5.423 -24.702 1.00 90.12 79 HIS A C 1
ATOM 658 O O . HIS A 1 79 ? -3.925 -5.675 -24.359 1.00 90.12 79 HIS A O 1
ATOM 664 N N . LEU A 1 80 ? -2.268 -4.188 -24.625 1.00 86.50 80 LEU A N 1
ATOM 665 C CA . LEU A 1 80 ? -3.037 -3.043 -24.156 1.00 86.50 80 LEU A CA 1
ATOM 666 C C . LEU A 1 80 ? -3.738 -2.351 -25.327 1.00 86.50 80 LEU A C 1
ATOM 668 O O . LEU A 1 80 ? -3.122 -2.025 -26.336 1.00 86.50 80 LEU A O 1
ATOM 672 N N . LYS A 1 81 ? -5.038 -2.071 -25.165 1.00 84.62 81 LYS A N 1
ATOM 673 C CA . LYS A 1 81 ? -5.817 -1.295 -26.150 1.00 84.62 81 LYS A CA 1
ATOM 674 C C . LYS A 1 81 ? -5.327 0.150 -26.271 1.00 84.62 81 LYS A C 1
ATOM 676 O O . LYS A 1 81 ? -5.387 0.728 -27.348 1.00 84.62 81 LYS A O 1
ATOM 681 N N . PHE A 1 82 ? -4.859 0.715 -25.160 1.00 83.25 82 PHE A N 1
ATOM 682 C CA . PHE A 1 82 ? -4.309 2.061 -25.068 1.00 83.25 82 PHE A CA 1
ATOM 683 C C . PHE A 1 82 ? -3.009 1.989 -24.280 1.00 83.25 82 PHE A C 1
ATOM 685 O O . PHE A 1 82 ? -2.976 1.360 -23.222 1.00 83.25 82 PHE A O 1
ATOM 692 N N . LEU A 1 83 ? -1.951 2.610 -24.801 1.00 84.44 83 LEU A N 1
ATOM 693 C CA . LEU A 1 83 ? -0.666 2.669 -24.117 1.00 84.44 83 LEU A CA 1
ATOM 694 C C . LEU A 1 83 ? -0.671 3.828 -23.118 1.00 84.44 83 LEU A C 1
ATOM 696 O O . LEU A 1 83 ? -0.829 4.976 -23.539 1.00 84.44 83 LEU A O 1
ATOM 700 N N . PRO A 1 84 ? -0.475 3.548 -21.821 1.00 84.75 84 PRO A N 1
ATOM 701 C CA . PRO A 1 84 ? -0.285 4.591 -20.830 1.00 84.75 84 PRO A CA 1
ATOM 702 C C . PRO A 1 84 ? 0.947 5.435 -21.141 1.00 84.75 84 PRO A C 1
ATOM 704 O O . PRO A 1 84 ? 1.962 4.935 -21.643 1.00 84.75 84 PRO A O 1
ATOM 707 N N . VAL A 1 85 ? 0.874 6.718 -20.806 1.00 82.06 85 VAL A N 1
ATOM 708 C CA . VAL A 1 85 ? 1.970 7.673 -21.038 1.00 82.06 85 VAL A CA 1
ATOM 709 C C . VAL A 1 85 ? 2.699 7.971 -19.730 1.00 82.06 85 VAL A C 1
ATOM 711 O O . VAL A 1 85 ? 3.919 8.185 -19.721 1.00 82.06 85 VAL A O 1
ATOM 714 N N . HIS A 1 86 ? 1.967 7.956 -18.618 1.00 83.31 86 HIS A N 1
ATOM 715 C CA . HIS A 1 86 ? 2.455 8.425 -17.328 1.00 83.31 86 HIS A CA 1
ATOM 716 C C . HIS A 1 86 ? 2.988 7.284 -16.470 1.00 83.31 86 HIS A C 1
ATOM 718 O O . HIS A 1 86 ? 2.533 6.141 -16.545 1.00 83.31 86 HIS A O 1
ATOM 724 N N . PHE A 1 87 ? 3.965 7.609 -15.624 1.00 83.94 87 PHE A N 1
ATOM 725 C CA . PHE A 1 87 ? 4.614 6.625 -14.764 1.00 83.94 87 PHE A CA 1
ATOM 726 C C . PHE A 1 87 ? 3.628 5.948 -13.793 1.00 83.94 87 PHE A C 1
ATOM 728 O O . PHE A 1 87 ? 3.655 4.729 -13.633 1.00 83.94 87 PHE A O 1
ATOM 735 N N . LEU A 1 88 ? 2.715 6.725 -13.195 1.00 83.50 88 LEU A N 1
ATOM 736 C CA . LEU A 1 88 ? 1.697 6.207 -12.274 1.00 83.50 88 LEU A CA 1
ATOM 737 C C . LEU A 1 88 ? 0.703 5.258 -12.941 1.00 83.50 88 LEU A C 1
ATOM 739 O O . LEU A 1 88 ? 0.367 4.231 -12.361 1.00 83.50 88 LEU A O 1
ATOM 743 N N . GLU A 1 89 ? 0.272 5.552 -14.167 1.00 84.56 89 GLU A N 1
ATOM 744 C CA . GLU A 1 89 ? -0.635 4.666 -14.900 1.00 84.56 89 GLU A CA 1
ATOM 745 C C . GLU A 1 89 ? 0.028 3.306 -15.154 1.00 84.56 89 GLU A C 1
ATOM 747 O O . GLU A 1 89 ? -0.584 2.258 -14.936 1.00 84.56 89 GLU A O 1
ATOM 752 N N . TRP A 1 90 ? 1.306 3.318 -15.553 1.00 88.19 90 TRP A N 1
ATOM 753 C CA . TRP A 1 90 ? 2.095 2.097 -15.707 1.00 88.19 90 TRP A CA 1
ATOM 754 C C . TRP A 1 90 ? 2.237 1.333 -14.392 1.00 88.19 90 TRP A C 1
ATOM 756 O O . TRP A 1 90 ? 2.055 0.117 -14.396 1.00 88.19 90 TRP A O 1
ATOM 766 N N . LEU A 1 91 ? 2.501 2.018 -13.274 1.00 88.56 91 LEU A N 1
ATOM 767 C CA . LEU A 1 91 ? 2.548 1.406 -11.941 1.00 88.56 91 LEU A CA 1
ATOM 768 C C . LEU A 1 91 ? 1.220 0.737 -11.566 1.00 88.56 91 LEU A C 1
ATOM 770 O O . LEU A 1 91 ? 1.212 -0.413 -11.127 1.00 88.56 91 LEU A O 1
ATOM 774 N N . THR A 1 92 ? 0.096 1.428 -11.755 1.00 87.19 92 THR A N 1
ATOM 775 C CA . THR A 1 92 ? -1.233 0.901 -11.420 1.00 87.19 92 THR A CA 1
ATOM 776 C C . THR A 1 92 ? -1.589 -0.316 -12.261 1.00 87.19 92 THR A C 1
ATOM 778 O O . THR A 1 92 ? -2.082 -1.311 -11.727 1.00 87.19 92 THR A O 1
ATOM 781 N N . ILE A 1 93 ? -1.308 -0.279 -13.565 1.00 88.44 93 ILE A N 1
ATOM 782 C CA . ILE A 1 93 ? -1.541 -1.432 -14.438 1.00 88.44 93 ILE A CA 1
ATOM 783 C C . ILE A 1 93 ? -0.617 -2.585 -14.048 1.00 88.44 93 ILE A C 1
ATOM 785 O O . ILE A 1 93 ? -1.081 -3.714 -13.920 1.00 88.44 93 ILE A O 1
ATOM 789 N N . ALA A 1 94 ? 0.667 -2.319 -13.813 1.00 91.56 94 ALA A N 1
ATOM 790 C CA . ALA A 1 94 ? 1.618 -3.343 -13.398 1.00 91.56 94 ALA A CA 1
ATOM 791 C C . ALA A 1 94 ? 1.140 -4.056 -12.122 1.00 91.56 94 ALA A C 1
ATOM 793 O O . ALA A 1 94 ? 1.056 -5.285 -12.100 1.00 91.56 94 ALA A O 1
ATOM 794 N N . GLN A 1 95 ? 0.726 -3.302 -11.101 1.00 91.00 95 GLN A N 1
ATOM 795 C CA . GLN A 1 95 ? 0.177 -3.871 -9.869 1.00 91.00 95 GLN A CA 1
ATOM 796 C C . GLN A 1 95 ? -1.103 -4.675 -10.106 1.00 91.00 95 GLN A C 1
ATOM 798 O O . GLN A 1 95 ? -1.268 -5.740 -9.511 1.00 91.00 95 GLN A O 1
ATOM 803 N N . HIS A 1 96 ? -1.986 -4.216 -10.998 1.00 87.19 96 HIS A N 1
ATOM 804 C CA . HIS A 1 96 ? -3.193 -4.958 -11.367 1.00 87.19 96 HIS A CA 1
ATOM 805 C C . HIS A 1 96 ? -2.872 -6.347 -11.941 1.00 87.19 96 HIS A C 1
ATOM 807 O O . HIS A 1 96 ? -3.590 -7.308 -11.669 1.00 87.19 96 HIS A O 1
ATOM 813 N N . TYR A 1 97 ? -1.766 -6.466 -12.679 1.00 89.94 97 TYR A N 1
ATOM 814 C CA . TYR A 1 97 ? -1.254 -7.734 -13.207 1.00 89.94 97 TYR A CA 1
ATOM 815 C C . TYR A 1 97 ? -0.294 -8.463 -12.246 1.00 89.94 97 TYR A C 1
ATOM 817 O O . TYR A 1 97 ? 0.381 -9.408 -12.649 1.00 89.94 97 TYR A O 1
ATOM 825 N N . GLY A 1 98 ? -0.229 -8.056 -10.974 1.00 90.94 98 GLY A N 1
ATOM 826 C CA . GLY A 1 98 ? 0.557 -8.732 -9.937 1.00 90.94 98 GLY A CA 1
ATOM 827 C C . GLY A 1 98 ? 2.050 -8.402 -9.942 1.00 90.94 98 GLY A C 1
ATOM 828 O O . GLY A 1 98 ? 2.821 -9.042 -9.225 1.00 90.94 98 GLY A O 1
ATOM 829 N N . VAL A 1 99 ? 2.482 -7.406 -10.719 1.00 94.50 99 VAL A N 1
ATOM 830 C CA . VAL A 1 99 ? 3.865 -6.930 -10.672 1.00 94.50 99 VAL A CA 1
ATOM 831 C C . VAL A 1 99 ? 4.112 -6.239 -9.325 1.00 94.50 99 VAL A C 1
ATOM 833 O O . VAL A 1 99 ? 3.286 -5.434 -8.890 1.00 94.50 99 VAL A O 1
ATOM 836 N N . PRO A 1 100 ? 5.236 -6.519 -8.647 1.00 92.38 100 PRO A N 1
ATOM 837 C CA . PRO A 1 100 ? 5.606 -5.814 -7.426 1.00 92.38 100 PRO A CA 1
ATOM 838 C C . PRO A 1 100 ? 5.824 -4.316 -7.679 1.00 92.38 100 PRO A C 1
ATOM 840 O O . PRO A 1 100 ? 6.614 -3.944 -8.545 1.00 92.38 100 PRO A O 1
ATOM 843 N N . THR A 1 101 ? 5.164 -3.464 -6.895 1.00 91.00 101 THR A N 1
ATOM 844 C CA . THR A 1 101 ? 5.239 -1.998 -6.990 1.00 91.00 101 THR A CA 1
ATOM 845 C C . THR A 1 101 ? 5.340 -1.364 -5.603 1.00 91.00 101 THR A C 1
ATOM 847 O O . THR A 1 101 ? 5.123 -2.016 -4.572 1.00 91.00 101 THR A O 1
ATOM 850 N N . ARG A 1 102 ? 5.702 -0.080 -5.557 1.00 88.44 102 ARG A N 1
ATOM 851 C CA . ARG A 1 102 ? 5.712 0.716 -4.322 1.00 88.44 102 ARG A CA 1
ATOM 852 C C . ARG A 1 102 ? 4.325 1.125 -3.829 1.00 88.44 102 ARG A C 1
ATOM 854 O O . ARG A 1 102 ? 4.216 1.647 -2.727 1.00 88.44 102 ARG A O 1
ATOM 861 N N . LEU A 1 103 ? 3.288 0.941 -4.636 1.00 88.12 103 LEU A N 1
ATOM 862 C CA . LEU A 1 103 ? 1.934 1.361 -4.302 1.00 88.12 103 LEU A CA 1
ATOM 863 C C . LEU A 1 103 ? 1.352 0.484 -3.179 1.00 88.12 103 LEU A C 1
ATOM 865 O O . LEU A 1 103 ? 1.554 -0.733 -3.140 1.00 88.12 103 LEU A O 1
ATOM 869 N N . LEU A 1 104 ? 0.596 1.104 -2.275 1.00 88.56 104 LEU A N 1
ATOM 870 C CA . LEU A 1 104 ? -0.265 0.410 -1.314 1.00 88.56 104 LEU A CA 1
ATOM 871 C C . LEU A 1 104 ? -1.714 0.707 -1.645 1.00 88.56 104 LEU A C 1
ATOM 873 O O . LEU A 1 104 ? -2.088 1.867 -1.721 1.00 88.56 104 LEU A O 1
ATOM 877 N N . ASP A 1 105 ? -2.528 -0.326 -1.795 1.00 88.81 105 ASP A N 1
ATOM 878 C CA . ASP A 1 105 ? -3.976 -0.209 -1.979 1.00 88.81 105 ASP A CA 1
ATOM 879 C C . ASP A 1 105 ? -4.678 0.253 -0.696 1.00 88.81 105 ASP A C 1
ATOM 881 O O . ASP A 1 105 ? -4.433 -0.268 0.396 1.00 88.81 105 ASP A O 1
ATOM 885 N N . TRP A 1 106 ? -5.614 1.172 -0.841 1.00 90.56 106 TRP A N 1
ATOM 886 C CA . TRP A 1 106 ? -6.550 1.575 0.198 1.00 90.56 106 TRP A CA 1
ATOM 887 C C . TRP A 1 106 ? -7.951 1.637 -0.401 1.00 90.56 106 TRP A C 1
ATOM 889 O O . TRP A 1 106 ? -8.122 1.695 -1.617 1.00 90.56 106 TRP A O 1
ATOM 899 N N . THR A 1 107 ? -8.965 1.624 0.450 1.00 89.75 107 THR A N 1
ATOM 900 C CA . THR A 1 107 ? -10.368 1.781 0.06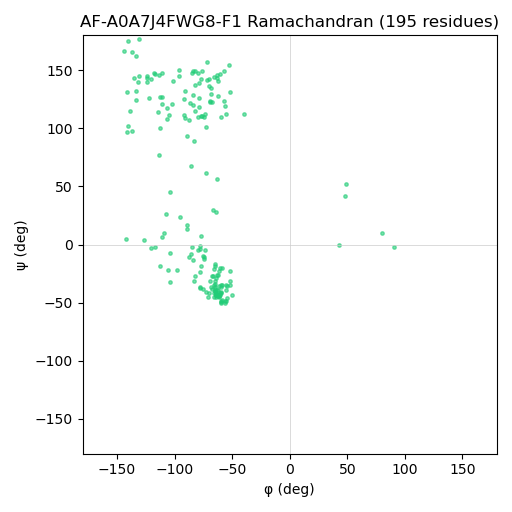2 1.00 89.75 107 THR A CA 1
ATOM 901 C C . THR A 1 107 ? -11.025 2.831 0.943 1.00 89.75 107 THR A C 1
ATOM 903 O O . THR A 1 107 ? -10.718 2.932 2.126 1.00 89.75 107 THR A O 1
ATOM 906 N N . MET A 1 108 ? -11.945 3.617 0.390 1.00 88.44 108 MET A N 1
ATOM 907 C CA . MET A 1 108 ? -12.795 4.504 1.195 1.00 88.44 108 MET A CA 1
ATOM 908 C C . MET A 1 108 ? -13.909 3.741 1.931 1.00 88.44 108 MET A C 1
ATOM 910 O O . MET A 1 108 ? -14.574 4.306 2.795 1.00 88.44 108 MET A O 1
ATOM 914 N N . SER A 1 109 ? -14.114 2.457 1.616 1.00 90.94 109 SER A N 1
ATOM 915 C CA . SER A 1 109 ? -15.126 1.621 2.252 1.00 90.94 109 SER A CA 1
ATOM 916 C C . SER A 1 109 ? -14.542 0.874 3.459 1.00 90.94 109 SER A C 1
ATOM 918 O O . SER A 1 109 ? -13.756 -0.064 3.279 1.00 90.94 109 SER A O 1
ATOM 920 N N . PRO A 1 110 ? -14.953 1.208 4.699 1.00 92.75 110 PRO A N 1
ATOM 921 C CA . PRO A 1 110 ? -14.492 0.491 5.888 1.00 92.75 110 PRO A CA 1
ATOM 922 C C . PRO A 1 110 ? -14.900 -0.989 5.852 1.00 92.75 110 PRO A C 1
ATOM 924 O O . PRO A 1 110 ? -14.127 -1.866 6.227 1.00 92.75 110 PRO A O 1
ATOM 927 N N . LEU A 1 111 ? -16.084 -1.292 5.311 1.00 93.31 111 LEU A N 1
ATOM 928 C CA . LEU A 1 111 ? -16.567 -2.666 5.177 1.00 93.31 111 LEU A CA 1
ATOM 929 C C . LEU A 1 111 ? -15.764 -3.481 4.160 1.00 93.31 111 LEU A C 1
ATOM 931 O O . LEU A 1 111 ? -15.519 -4.660 4.401 1.00 93.31 111 LEU A O 1
ATOM 935 N N . ALA A 1 112 ? -15.319 -2.872 3.055 1.00 93.06 112 ALA A N 1
ATOM 936 C CA . ALA A 1 112 ? -14.449 -3.560 2.102 1.00 93.06 112 ALA A CA 1
ATOM 937 C C . ALA A 1 112 ? -13.083 -3.876 2.730 1.00 93.06 112 ALA A C 1
ATOM 939 O O . ALA A 1 112 ? -12.577 -4.986 2.581 1.00 93.06 112 ALA A O 1
ATOM 940 N N . ALA A 1 113 ? -12.510 -2.937 3.492 1.00 93.44 113 ALA A N 1
ATOM 941 C CA . ALA A 1 113 ? -11.277 -3.191 4.231 1.00 93.44 113 ALA A CA 1
ATOM 942 C C . ALA A 1 113 ? -11.456 -4.301 5.276 1.00 93.44 113 ALA A C 1
ATOM 944 O O . ALA A 1 113 ? -10.620 -5.197 5.348 1.00 93.44 113 ALA A O 1
ATOM 945 N N . LEU A 1 114 ? -12.548 -4.290 6.045 1.00 94.00 114 LEU A N 1
ATOM 946 C CA . LEU A 1 114 ? -12.840 -5.357 7.002 1.00 94.00 114 LEU A CA 1
ATOM 947 C C . LEU A 1 114 ? -12.980 -6.720 6.309 1.00 94.00 114 LEU A C 1
ATOM 949 O O . LEU A 1 114 ? -12.418 -7.702 6.786 1.00 94.00 114 LEU A O 1
ATOM 953 N N . TYR A 1 115 ? -13.673 -6.772 5.169 1.00 93.06 115 TYR A N 1
ATOM 954 C CA . TYR A 1 115 ? -13.787 -7.984 4.361 1.00 93.06 115 TYR A CA 1
ATOM 955 C C . TYR A 1 115 ? -12.403 -8.528 3.965 1.00 93.06 115 TYR A C 1
ATOM 957 O O . TYR A 1 115 ? -12.111 -9.681 4.260 1.00 93.06 115 TYR A O 1
ATOM 965 N N . PHE A 1 116 ? -11.506 -7.699 3.417 1.00 91.75 116 PHE A N 1
ATOM 966 C CA . PHE A 1 116 ? -10.140 -8.131 3.072 1.00 91.75 116 PHE A CA 1
ATOM 967 C C . PHE A 1 116 ? -9.298 -8.550 4.284 1.00 91.75 116 PHE A C 1
ATOM 969 O O . PHE A 1 116 ? -8.395 -9.378 4.167 1.00 91.75 116 PHE A O 1
ATOM 976 N N . ALA A 1 117 ? -9.571 -7.977 5.457 1.00 93.38 117 ALA A N 1
ATOM 977 C CA . ALA A 1 117 ? -8.909 -8.379 6.690 1.00 93.38 117 ALA A CA 1
ATOM 978 C C . ALA A 1 117 ? -9.347 -9.790 7.132 1.00 93.38 117 ALA A C 1
ATOM 980 O O . ALA A 1 117 ? -8.552 -10.521 7.712 1.00 93.38 117 ALA A O 1
ATOM 981 N N . LEU A 1 118 ? -10.588 -10.187 6.841 1.00 93.19 118 LEU A N 1
ATOM 982 C CA . LEU A 1 118 ? -11.183 -11.429 7.340 1.00 93.19 118 LEU A CA 1
ATOM 983 C C . LEU A 1 118 ? -11.291 -12.548 6.296 1.00 93.19 118 LEU A C 1
ATOM 985 O O . LEU A 1 118 ? -11.361 -13.706 6.691 1.00 93.19 118 LEU A O 1
ATOM 989 N N . GLU A 1 119 ? -11.280 -12.257 4.991 1.00 92.25 119 GLU A N 1
ATOM 990 C CA . GLU A 1 119 ? -11.516 -13.274 3.948 1.00 92.25 119 GLU A CA 1
ATOM 991 C C . GLU A 1 119 ? -10.545 -14.464 4.063 1.00 92.25 119 GLU A C 1
ATOM 993 O O . GLU A 1 119 ? -10.953 -15.620 3.986 1.00 92.25 119 GLU A O 1
ATOM 998 N N . LYS A 1 120 ? -9.276 -14.191 4.394 1.00 88.94 120 LYS A N 1
ATOM 999 C CA . LYS A 1 120 ? -8.233 -15.216 4.554 1.00 88.94 120 LYS A CA 1
ATOM 1000 C C . LYS A 1 120 ? -8.309 -15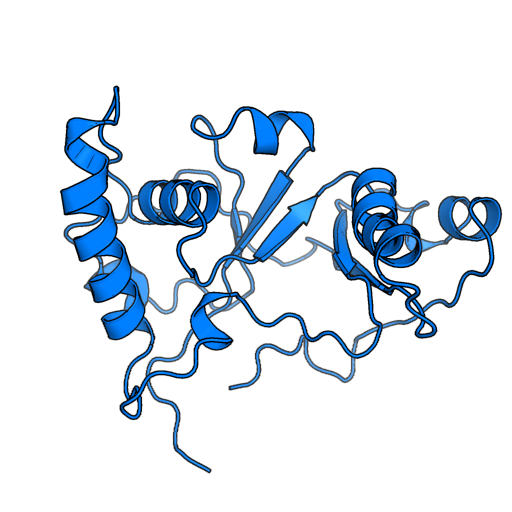.983 5.869 1.00 88.94 120 LYS A C 1
ATOM 1002 O O . LYS A 1 120 ? -7.714 -17.047 5.970 1.00 88.94 120 LYS A O 1
ATOM 1007 N N . HIS A 1 121 ? -9.008 -15.471 6.882 1.00 88.75 121 HIS A N 1
ATOM 1008 C CA . HIS A 1 121 ? -9.144 -16.182 8.161 1.00 88.75 121 HIS A CA 1
ATOM 1009 C C . HIS A 1 121 ? -9.920 -17.479 7.996 1.00 88.75 121 HIS A C 1
ATOM 1011 O O . HIS A 1 121 ? -9.563 -18.485 8.599 1.00 88.75 121 HIS A O 1
ATOM 1017 N N . ILE A 1 122 ? -10.953 -17.447 7.152 1.00 79.38 122 ILE A N 1
ATOM 1018 C CA . ILE A 1 122 ? -11.798 -18.608 6.870 1.00 79.38 122 ILE A CA 1
ATOM 1019 C C . ILE A 1 122 ? -11.035 -19.623 6.011 1.00 79.38 122 ILE A C 1
ATOM 1021 O O . ILE A 1 122 ? -11.140 -20.823 6.239 1.00 79.38 122 ILE A O 1
ATOM 1025 N N . GLU A 1 123 ? -10.270 -19.147 5.028 1.00 84.25 123 GLU A N 1
ATOM 1026 C CA . GLU A 1 123 ? -9.563 -20.006 4.073 1.00 84.25 123 GLU A CA 1
ATOM 1027 C C . GLU A 1 123 ? -8.287 -20.637 4.647 1.00 84.25 123 GLU A C 1
ATOM 1029 O O . GLU A 1 123 ? -7.967 -21.780 4.323 1.00 84.25 123 GLU A O 1
ATOM 1034 N N . GLU A 1 124 ? -7.547 -19.895 5.475 1.00 87.88 124 GLU A N 1
ATOM 1035 C CA . GLU A 1 124 ? -6.193 -20.256 5.914 1.00 87.88 124 GLU A CA 1
ATOM 1036 C C . GLU A 1 124 ? -6.111 -20.622 7.416 1.00 87.88 124 GLU A C 1
ATOM 1038 O O . GLU A 1 124 ? -5.003 -20.818 7.913 1.00 87.88 124 GLU A O 1
ATOM 1043 N N . ASP A 1 125 ? -7.242 -20.713 8.136 1.00 84.69 125 ASP A N 1
ATOM 1044 C CA . ASP A 1 125 ? -7.322 -21.020 9.584 1.00 84.69 125 ASP A CA 1
ATOM 1045 C C . ASP A 1 125 ? -6.357 -20.160 10.427 1.00 84.69 125 ASP A C 1
ATOM 1047 O O . ASP A 1 125 ? -5.494 -20.630 11.175 1.00 84.69 125 ASP A O 1
ATOM 1051 N N . ILE A 1 126 ? -6.443 -18.843 10.227 1.00 87.88 126 ILE A N 1
ATOM 1052 C CA . ILE A 1 126 ? -5.544 -17.876 10.861 1.00 87.88 126 ILE A CA 1
ATOM 1053 C C . ILE A 1 126 ? -5.992 -17.636 12.307 1.00 87.88 126 ILE A C 1
ATOM 1055 O O . ILE A 1 126 ? -7.064 -17.098 12.553 1.00 87.88 126 ILE A O 1
ATOM 1059 N N . SER A 1 127 ? -5.129 -17.962 13.273 1.00 87.94 127 SER A N 1
ATOM 1060 C CA . SER A 1 127 ? -5.401 -17.754 14.706 1.00 87.94 127 SER A CA 1
ATOM 1061 C C . SER A 1 127 ? -5.075 -16.343 15.218 1.00 87.94 127 SER A C 1
ATOM 1063 O O . SER A 1 127 ? -5.393 -15.998 16.354 1.00 87.94 127 SER A O 1
ATOM 1065 N N . GLU A 1 128 ? -4.348 -15.554 14.431 1.00 91.19 128 GLU A N 1
ATOM 1066 C CA . GLU A 1 128 ? -3.913 -14.199 14.780 1.00 91.19 128 GLU A CA 1
ATOM 1067 C C . GLU A 1 128 ? -5.005 -13.174 14.467 1.00 91.19 128 GLU A C 1
ATOM 1069 O O . GLU A 1 128 ? -5.734 -13.355 13.503 1.00 91.19 128 GLU A O 1
ATOM 1074 N N . ASN A 1 129 ? -5.105 -12.071 15.219 1.00 91.62 129 ASN A N 1
ATOM 1075 C CA . ASN A 1 129 ? -6.112 -11.044 14.933 1.00 91.62 129 ASN A CA 1
ATOM 1076 C C . ASN A 1 129 ? -5.901 -10.419 13.544 1.00 91.62 129 ASN A C 1
ATOM 1078 O O . ASN A 1 129 ? -4.776 -10.107 13.146 1.00 91.62 129 ASN A O 1
ATOM 1082 N N . ALA A 1 130 ? -7.000 -10.157 12.840 1.00 93.44 130 ALA A N 1
ATOM 1083 C CA . ALA A 1 130 ? -6.995 -9.289 11.671 1.00 93.44 130 ALA A CA 1
ATOM 1084 C C . ALA A 1 130 ? -6.807 -7.818 12.083 1.00 93.44 130 ALA A C 1
ATOM 1086 O O . ALA A 1 130 ? -7.137 -7.425 13.204 1.00 93.44 130 ALA A O 1
ATOM 1087 N N . ILE A 1 131 ? -6.322 -6.984 11.162 1.00 93.38 131 ILE A N 1
ATOM 1088 C CA . ILE A 1 131 ? -6.134 -5.548 11.389 1.00 93.38 131 ILE A CA 1
ATOM 1089 C C . ILE A 1 131 ? -6.711 -4.731 10.234 1.00 93.38 131 ILE A C 1
ATOM 1091 O O . ILE A 1 131 ? -6.547 -5.074 9.063 1.00 93.38 131 ILE A O 1
ATOM 1095 N N . VAL A 1 132 ? -7.363 -3.615 10.563 1.00 93.69 132 VAL A N 1
ATOM 1096 C CA . VAL A 1 132 ? -7.758 -2.587 9.596 1.00 93.69 132 VAL A CA 1
ATOM 1097 C C . VAL A 1 132 ? -6.981 -1.318 9.909 1.00 93.69 132 VAL A C 1
ATOM 1099 O O . VAL A 1 132 ? -7.167 -0.699 10.954 1.00 93.69 132 VAL A O 1
ATOM 1102 N N . TRP A 1 133 ? -6.102 -0.932 8.991 1.00 92.25 133 TRP A N 1
ATOM 1103 C CA . TRP A 1 133 ? -5.400 0.342 9.045 1.00 92.25 133 TRP A CA 1
ATOM 1104 C C . TRP A 1 133 ? -6.323 1.467 8.601 1.00 92.25 133 TRP A C 1
ATOM 1106 O O . TRP A 1 133 ? -7.090 1.291 7.655 1.00 92.25 133 TRP A O 1
ATOM 1116 N N . ILE A 1 134 ? -6.207 2.621 9.257 1.00 89.94 134 ILE A N 1
ATOM 1117 C CA . ILE A 1 134 ? -6.954 3.836 8.937 1.00 89.94 134 ILE A CA 1
ATOM 1118 C C . ILE A 1 134 ? -5.949 4.949 8.652 1.00 89.94 134 ILE A C 1
ATOM 1120 O O . ILE A 1 134 ? -5.078 5.231 9.476 1.00 89.94 134 ILE A O 1
ATOM 1124 N N . LEU A 1 135 ? -6.086 5.577 7.492 1.00 86.88 135 LEU A N 1
ATOM 1125 C CA . LEU A 1 135 ? -5.351 6.762 7.080 1.00 86.88 135 LEU A CA 1
ATOM 1126 C C . LEU A 1 135 ? -6.326 7.943 7.023 1.00 86.88 135 LEU A C 1
ATOM 1128 O O . LEU A 1 135 ? -7.320 7.904 6.300 1.00 86.88 135 LEU A O 1
ATOM 1132 N N . ASP A 1 136 ? -6.036 8.982 7.802 1.00 85.44 136 ASP A N 1
ATOM 1133 C CA . ASP A 1 136 ? -6.726 10.273 7.744 1.00 85.44 136 ASP A CA 1
ATOM 1134 C C . ASP A 1 136 ? -6.032 11.131 6.685 1.00 85.44 136 ASP A C 1
ATOM 1136 O O . ASP A 1 136 ? -4.829 11.364 6.787 1.00 85.44 136 ASP A O 1
ATOM 1140 N N . SER A 1 137 ? -6.763 11.588 5.666 1.00 77.25 137 SER A N 1
ATOM 1141 C CA . SER A 1 137 ? -6.172 12.400 4.592 1.00 77.25 137 SER A CA 1
ATOM 1142 C C . SER A 1 137 ? -5.839 13.828 5.015 1.00 77.25 137 SER A C 1
ATOM 1144 O O . SER A 1 137 ? -5.256 14.588 4.240 1.00 77.25 137 SER A O 1
ATOM 1146 N N . LYS A 1 138 ? -6.190 14.227 6.244 1.00 75.50 138 LYS A N 1
ATOM 1147 C CA . LYS A 1 138 ? -5.901 15.561 6.758 1.00 75.50 138 LYS A CA 1
ATOM 1148 C C . LYS A 1 138 ? -4.394 15.841 6.771 1.00 75.50 138 LYS A C 1
ATOM 1150 O O . LYS A 1 138 ? -3.670 15.379 7.649 1.00 75.50 138 LYS A O 1
ATOM 1155 N N . GLY A 1 139 ? -3.971 16.730 5.876 1.00 63.66 139 GLY A N 1
ATOM 1156 C CA . GLY A 1 139 ? -2.578 17.167 5.748 1.00 63.66 139 GLY A CA 1
ATOM 1157 C C . GLY A 1 139 ? -1.751 16.331 4.772 1.00 63.66 139 GLY A C 1
ATOM 1158 O O . GLY A 1 139 ? -0.594 16.673 4.543 1.00 63.66 139 GLY A O 1
ATOM 1159 N N . GLU A 1 140 ? -2.340 15.292 4.178 1.00 67.38 140 GLU A N 1
ATOM 1160 C CA . GLU A 1 140 ? -1.731 14.543 3.083 1.00 67.38 140 GLU A CA 1
ATOM 1161 C C . GLU A 1 140 ? -2.021 15.230 1.743 1.00 67.38 140 GLU A C 1
ATOM 1163 O O . GLU A 1 140 ? -3.066 15.858 1.543 1.00 67.38 140 GLU A O 1
ATOM 1168 N N . GLU A 1 141 ? -1.083 15.114 0.808 1.00 65.12 141 GLU A N 1
ATOM 1169 C CA . GLU A 1 141 ? -1.237 15.671 -0.532 1.00 65.12 141 GLU A CA 1
ATOM 1170 C C . GLU A 1 141 ? -2.068 14.713 -1.398 1.00 65.12 141 GLU A C 1
ATOM 1172 O O . GLU A 1 141 ? -1.660 13.583 -1.692 1.00 65.12 141 GLU A O 1
ATOM 1177 N N . LEU A 1 142 ? -3.258 15.164 -1.806 1.00 65.75 142 LEU A N 1
ATOM 1178 C CA . LEU A 1 142 ? -4.086 14.451 -2.774 1.00 65.75 142 LEU A CA 1
ATOM 1179 C C . LEU A 1 142 ? -3.505 14.657 -4.174 1.00 65.75 142 LEU A C 1
ATOM 1181 O O . LEU A 1 142 ? -3.567 15.749 -4.741 1.00 65.75 142 LEU A O 1
ATOM 1185 N N . VAL A 1 143 ? -2.961 13.589 -4.749 1.00 65.50 143 VAL A N 1
ATOM 1186 C CA . VAL A 1 143 ? -2.421 13.601 -6.107 1.00 65.50 143 VAL A CA 1
ATOM 1187 C C . VAL A 1 143 ? -3.546 13.237 -7.067 1.00 65.50 143 VAL A C 1
ATOM 1189 O O . VAL A 1 143 ? -3.833 12.068 -7.334 1.00 65.50 143 VAL A O 1
ATOM 1192 N N . HIS A 1 144 ? -4.200 14.272 -7.586 1.00 56.94 144 HIS A N 1
ATOM 1193 C CA . HIS A 1 144 ? -5.161 14.161 -8.677 1.00 56.94 144 HIS A CA 1
ATOM 1194 C C . HIS A 1 144 ? -4.436 14.343 -10.004 1.00 56.94 144 HIS A C 1
ATOM 1196 O O . HIS A 1 144 ? -4.026 15.462 -10.266 1.00 56.94 144 HIS A O 1
ATOM 1202 N N . ASP A 1 145 ? -4.282 13.272 -10.794 1.00 53.62 145 ASP A N 1
ATOM 1203 C CA . ASP A 1 145 ? -3.987 13.196 -12.250 1.00 53.62 145 ASP A CA 1
ATOM 1204 C C . ASP A 1 145 ? -2.920 14.141 -12.881 1.00 53.62 145 ASP A C 1
ATOM 1206 O O . ASP A 1 145 ? -2.659 14.079 -14.075 1.00 53.62 145 ASP A O 1
ATOM 1210 N N . ALA A 1 146 ? -2.271 15.024 -12.120 1.00 43.94 146 ALA A N 1
ATOM 1211 C CA . ALA A 1 146 ? -1.611 16.228 -12.623 1.00 43.94 146 ALA A CA 1
ATOM 1212 C C . ALA A 1 146 ? -0.093 16.252 -12.396 1.00 43.94 146 ALA A C 1
ATOM 1214 O O . ALA A 1 146 ? 0.583 17.168 -12.867 1.00 43.94 146 ALA A O 1
ATOM 1215 N N . SER A 1 147 ? 0.492 15.245 -11.741 1.00 55.22 147 SER A N 1
ATOM 1216 C CA . SER A 1 147 ? 1.948 15.060 -11.721 1.00 55.22 147 SER A CA 1
ATOM 1217 C C . SER A 1 147 ? 2.384 14.254 -12.951 1.00 55.22 147 SER A C 1
ATOM 1219 O O . SER A 1 147 ? 2.806 13.105 -12.862 1.00 55.22 147 SER A O 1
ATOM 1221 N N . TYR A 1 148 ? 2.240 14.878 -14.127 1.00 61.28 148 TYR A N 1
ATOM 1222 C CA . TYR A 1 148 ? 2.542 14.364 -15.470 1.00 61.28 148 TYR A CA 1
ATOM 1223 C C . TYR A 1 148 ? 4.034 14.047 -15.694 1.00 61.28 148 TYR A C 1
ATOM 1225 O O . TYR A 1 148 ? 4.650 14.562 -16.628 1.00 61.28 148 TYR A O 1
ATOM 1233 N N . THR A 1 149 ? 4.652 13.195 -14.878 1.00 71.19 149 THR A N 1
ATOM 1234 C CA . THR A 1 149 ? 5.963 12.661 -15.239 1.00 71.19 149 THR A CA 1
ATOM 1235 C C . THR A 1 149 ? 5.749 11.539 -16.242 1.00 71.19 149 THR A C 1
ATOM 1237 O O . THR A 1 149 ? 5.216 10.466 -15.926 1.00 71.19 149 THR A O 1
ATOM 1240 N N . ARG A 1 150 ? 6.135 11.809 -17.493 1.00 77.25 150 ARG A N 1
ATOM 1241 C CA . ARG A 1 150 ? 6.150 10.786 -18.542 1.00 77.25 150 ARG A CA 1
ATOM 1242 C C . ARG A 1 150 ? 7.034 9.634 -18.096 1.00 77.25 150 ARG A C 1
ATOM 1244 O O . ARG A 1 150 ? 8.047 9.846 -17.434 1.00 77.25 150 ARG A O 1
ATOM 1251 N N . PHE A 1 151 ? 6.713 8.420 -18.532 1.00 76.31 151 PHE A N 1
ATOM 1252 C CA . PHE A 1 151 ? 7.545 7.257 -18.215 1.00 76.31 151 PHE A CA 1
ATOM 1253 C C . PHE A 1 151 ? 9.016 7.443 -18.641 1.00 76.31 151 PHE A C 1
ATOM 1255 O O . PHE A 1 151 ? 9.936 7.033 -17.941 1.00 76.31 151 PHE A O 1
ATOM 1262 N N . THR A 1 152 ? 9.253 8.138 -19.757 1.00 75.31 152 THR A N 1
ATOM 1263 C CA . THR A 1 152 ? 10.600 8.477 -20.250 1.00 75.31 152 THR A CA 1
ATOM 1264 C C . THR A 1 152 ? 11.385 9.410 -19.328 1.00 75.31 152 THR A C 1
ATOM 1266 O O . THR A 1 152 ? 12.595 9.530 -19.473 1.00 75.31 152 THR A O 1
ATOM 1269 N N . GLU A 1 153 ? 10.712 10.078 -18.395 1.00 79.62 153 GLU A N 1
ATOM 1270 C CA . GLU A 1 153 ? 11.284 11.015 -17.430 1.00 79.62 153 GLU A CA 1
ATOM 1271 C C . GLU A 1 153 ? 11.305 10.421 -16.012 1.00 79.62 153 GLU A C 1
ATOM 1273 O O . GLU A 1 153 ? 11.286 11.153 -15.024 1.00 79.62 153 GLU A O 1
ATOM 1278 N N . TRP A 1 154 ? 11.348 9.091 -15.898 1.00 75.38 154 TRP A N 1
ATOM 1279 C CA . TRP A 1 154 ? 11.324 8.361 -14.628 1.00 75.38 154 TRP A CA 1
ATOM 1280 C C . TRP A 1 154 ? 12.381 8.838 -13.619 1.00 75.38 154 TRP A C 1
ATOM 1282 O O . TRP A 1 154 ? 12.134 8.815 -12.415 1.00 75.38 154 TRP A O 1
ATOM 1292 N N . GLN A 1 155 ? 13.544 9.323 -14.073 1.00 74.06 155 GLN A N 1
ATOM 1293 C CA . GLN A 1 155 ? 14.528 9.895 -13.153 1.00 74.06 155 GLN A CA 1
ATOM 1294 C C . GLN A 1 155 ? 13.977 11.134 -12.450 1.00 74.06 155 GLN A C 1
ATOM 1296 O O . GLN A 1 155 ? 14.210 11.283 -11.260 1.00 74.06 155 GLN A O 1
ATOM 1301 N N . LYS A 1 156 ? 13.220 11.997 -13.145 1.00 75.69 156 LYS A N 1
ATOM 1302 C CA . LYS A 1 156 ? 12.564 13.161 -12.524 1.00 75.69 156 LYS A CA 1
ATOM 1303 C C . LYS A 1 156 ? 11.536 12.703 -11.496 1.00 75.69 156 LYS A C 1
ATOM 1305 O O . LYS A 1 156 ? 11.543 13.205 -10.383 1.00 75.69 156 LYS A O 1
ATOM 1310 N N . TRP A 1 157 ? 10.750 11.678 -11.838 1.00 75.44 157 TRP A N 1
ATOM 1311 C CA . TRP A 1 157 ? 9.751 11.088 -10.941 1.00 75.44 157 TRP A CA 1
ATOM 1312 C C . TRP A 1 157 ? 10.348 10.642 -9.596 1.00 75.44 157 TRP A C 1
ATOM 1314 O O . TRP A 1 157 ? 9.696 10.778 -8.565 1.00 75.44 157 TRP A O 1
ATOM 1324 N N . TYR A 1 158 ? 11.589 10.146 -9.592 1.00 72.31 158 TYR A N 1
ATOM 1325 C CA . TYR A 1 158 ? 12.271 9.722 -8.364 1.00 72.31 158 TYR A CA 1
ATOM 1326 C C . TYR A 1 158 ? 13.237 10.741 -7.759 1.00 72.31 158 TYR A C 1
ATOM 1328 O O . TYR A 1 158 ? 13.576 10.611 -6.586 1.00 72.31 158 TYR A O 1
ATOM 1336 N N . ALA A 1 159 ? 13.738 11.693 -8.545 1.00 64.62 159 ALA A N 1
ATOM 1337 C CA . ALA A 1 159 ? 14.676 12.716 -8.084 1.00 64.62 159 ALA A CA 1
ATOM 1338 C C . ALA A 1 159 ? 13.963 13.883 -7.404 1.00 64.62 159 ALA A C 1
ATOM 1340 O O . ALA A 1 159 ? 14.550 14.570 -6.572 1.00 64.62 159 ALA A O 1
ATOM 1341 N N . GLU A 1 160 ? 12.712 14.131 -7.778 1.00 57.09 160 GLU A N 1
ATOM 1342 C CA . GLU A 1 160 ? 11.909 15.151 -7.139 1.00 57.09 160 GLU A CA 1
ATOM 1343 C C . GLU A 1 160 ? 11.572 14.693 -5.713 1.00 57.09 160 GLU A C 1
ATOM 1345 O O . GLU A 1 160 ? 10.923 13.66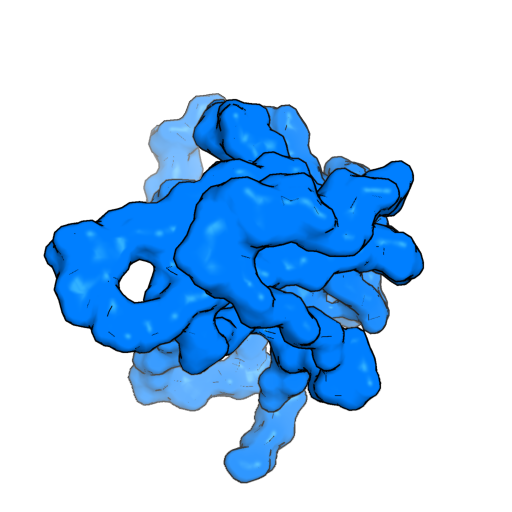6 -5.515 1.00 57.09 160 GLU A O 1
ATOM 1350 N N . GLU A 1 161 ? 11.935 15.496 -4.708 1.00 51.62 161 GLU A N 1
ATOM 1351 C CA . GLU A 1 161 ? 11.427 15.406 -3.325 1.00 51.62 161 GLU A CA 1
ATOM 1352 C C . GLU A 1 161 ? 9.907 15.692 -3.248 1.00 51.62 161 GLU A C 1
ATOM 1354 O O . GLU A 1 161 ? 9.391 16.183 -2.247 1.00 51.62 161 GLU A O 1
ATOM 1359 N N . LYS A 1 162 ? 9.162 15.405 -4.324 1.00 51.06 162 LYS A N 1
ATOM 1360 C CA . LYS A 1 162 ? 7.730 15.665 -4.483 1.00 51.06 162 LYS A CA 1
ATOM 1361 C C . LYS A 1 162 ? 6.879 14.937 -3.450 1.00 51.06 162 LYS A C 1
ATOM 1363 O O . LYS A 1 162 ? 5.770 15.369 -3.196 1.00 51.06 162 LYS A O 1
ATOM 1368 N N . PHE A 1 163 ? 7.395 13.885 -2.818 1.00 52.12 163 PHE A N 1
ATOM 1369 C CA . PHE A 1 163 ? 6.660 13.102 -1.824 1.00 52.12 163 PHE A CA 1
ATOM 1370 C C . PHE A 1 163 ? 7.105 13.416 -0.393 1.00 52.12 163 PHE A C 1
ATOM 1372 O O . PHE A 1 163 ? 7.328 12.502 0.391 1.00 52.12 163 PHE A O 1
ATOM 1379 N N . SER A 1 164 ? 7.267 14.694 -0.027 1.00 46.94 164 SER A N 1
ATOM 1380 C CA . SER A 1 164 ? 7.601 15.074 1.362 1.00 46.94 164 SER A CA 1
ATOM 1381 C C . SER A 1 164 ? 6.653 14.455 2.410 1.00 46.94 164 SER A C 1
ATOM 1383 O O . SER A 1 164 ? 7.069 14.244 3.548 1.00 46.94 164 SER A O 1
ATOM 1385 N N . ASN A 1 165 ? 5.433 14.085 1.989 1.00 55.94 165 ASN A N 1
ATOM 1386 C CA . ASN A 1 165 ? 4.422 13.337 2.737 1.00 55.94 165 ASN A CA 1
ATOM 1387 C C . ASN A 1 165 ? 3.853 12.157 1.915 1.00 55.94 165 ASN A C 1
ATOM 1389 O O . ASN A 1 165 ? 4.205 11.956 0.749 1.00 55.94 165 ASN A O 1
ATOM 1393 N N . THR A 1 166 ? 2.971 11.355 2.522 1.00 67.31 166 THR A N 1
ATOM 1394 C CA . THR A 1 166 ? 2.343 10.210 1.850 1.00 67.31 166 THR A CA 1
ATOM 1395 C C . THR A 1 166 ? 1.288 10.708 0.866 1.00 67.31 166 THR A C 1
ATOM 1397 O O . THR A 1 166 ? 0.218 11.161 1.252 1.00 67.31 166 THR A O 1
ATOM 1400 N N . CYS A 1 167 ? 1.541 10.582 -0.433 1.00 74.12 167 CYS A N 1
ATOM 1401 C CA . CYS A 1 167 ? 0.555 10.992 -1.429 1.00 74.12 167 CYS A CA 1
ATOM 1402 C C . CYS A 1 167 ? -0.546 9.950 -1.610 1.00 74.12 167 CYS A C 1
ATOM 1404 O O . CYS A 1 167 ? -0.252 8.755 -1.703 1.00 74.12 167 CYS A O 1
ATOM 1406 N N . ILE A 1 168 ? -1.791 10.413 -1.742 1.00 78.31 168 ILE A N 1
ATOM 1407 C CA . ILE A 1 168 ? -2.951 9.576 -2.072 1.00 78.31 168 ILE A CA 1
ATOM 1408 C C . ILE A 1 168 ? -3.294 9.780 -3.549 1.00 78.31 168 ILE A C 1
ATOM 1410 O O . ILE A 1 168 ? -3.579 10.895 -3.982 1.00 78.31 168 ILE A O 1
ATOM 1414 N N . TYR A 1 169 ? -3.261 8.699 -4.323 1.00 80.38 169 TYR A N 1
ATOM 1415 C CA . TYR A 1 169 ? -3.519 8.671 -5.758 1.00 80.38 169 TYR A CA 1
ATOM 1416 C C . TYR A 1 169 ? -4.832 7.949 -6.068 1.00 80.38 169 TYR A C 1
ATOM 1418 O O . TYR A 1 169 ? -5.037 6.796 -5.679 1.00 80.38 169 TYR A O 1
ATOM 1426 N N . HIS A 1 170 ? -5.703 8.620 -6.820 1.00 78.12 170 HIS A N 1
ATOM 1427 C CA . HIS A 1 170 ? -6.943 8.055 -7.343 1.00 78.12 170 HIS A CA 1
ATOM 1428 C C . HIS A 1 170 ? -6.790 7.772 -8.844 1.00 78.12 170 HIS A C 1
ATOM 1430 O O . HIS A 1 170 ? -6.699 8.722 -9.625 1.00 78.12 170 HIS A O 1
ATOM 1436 N N . PRO A 1 171 ? -6.763 6.502 -9.280 1.00 71.12 171 PRO A N 1
ATOM 1437 C CA . PRO A 1 171 ? -6.662 6.187 -10.700 1.00 71.12 171 PRO A CA 1
ATOM 1438 C C . PRO A 1 171 ? -7.952 6.575 -11.426 1.00 71.12 171 PRO A C 1
ATOM 1440 O O . PRO A 1 171 ? -9.033 6.101 -11.086 1.00 71.12 171 PRO A O 1
ATOM 1443 N N . THR A 1 172 ? -7.843 7.417 -12.452 1.00 60.59 172 THR A N 1
ATOM 1444 C CA . THR A 1 172 ? -9.006 8.004 -13.131 1.00 60.59 172 THR A CA 1
ATOM 1445 C C . THR A 1 172 ? -9.685 7.042 -14.112 1.00 60.59 172 THR A C 1
ATOM 1447 O O . THR A 1 172 ? -10.915 7.017 -14.174 1.00 60.59 172 THR A O 1
ATOM 1450 N N . HIS A 1 173 ? -8.939 6.190 -14.839 1.00 55.88 173 HIS A N 1
ATOM 1451 C CA . HIS A 1 173 ? -9.524 5.483 -15.997 1.00 55.88 173 HIS A CA 1
ATOM 1452 C C . HIS A 1 173 ? -9.110 4.023 -16.275 1.00 55.88 173 HIS A C 1
ATOM 1454 O O . HIS A 1 173 ? -9.576 3.464 -17.265 1.00 55.88 173 HIS A O 1
ATOM 1460 N N . LEU A 1 174 ? -8.302 3.348 -15.444 1.00 51.34 174 LEU A N 1
ATOM 1461 C CA . LEU A 1 174 ? -7.668 2.078 -15.869 1.00 51.34 174 LEU A CA 1
ATOM 1462 C C . LEU A 1 174 ? -7.972 0.814 -15.055 1.00 51.34 174 LEU A C 1
ATOM 1464 O O . LEU A 1 174 ? -7.580 -0.272 -15.476 1.00 51.34 174 LEU A O 1
ATOM 1468 N N . ALA A 1 175 ? -8.730 0.887 -13.962 1.00 53.06 175 ALA A N 1
ATOM 1469 C CA . ALA A 1 175 ? -9.106 -0.321 -13.230 1.00 53.06 175 ALA A CA 1
ATOM 1470 C C . ALA A 1 175 ? -10.575 -0.289 -12.804 1.00 53.06 175 ALA A C 1
ATOM 1472 O O . ALA A 1 175 ? -10.933 0.247 -11.758 1.00 53.06 175 ALA A O 1
ATOM 1473 N N . ILE A 1 176 ? -11.430 -0.941 -13.599 1.00 46.47 176 ILE A N 1
ATOM 1474 C CA . ILE A 1 176 ? -12.857 -1.149 -13.291 1.00 46.47 176 ILE A CA 1
ATOM 1475 C C . ILE A 1 176 ? -13.026 -1.755 -11.881 1.00 46.47 176 ILE A C 1
ATOM 1477 O O . ILE A 1 176 ? -13.936 -1.373 -11.149 1.00 46.47 176 ILE A O 1
ATOM 1481 N N . ARG A 1 177 ? -12.096 -2.629 -11.453 1.00 52.19 177 ARG A N 1
ATOM 1482 C CA . ARG A 1 177 ? -12.072 -3.190 -10.089 1.00 52.19 177 ARG A CA 1
ATOM 1483 C C . ARG A 1 177 ? -11.762 -2.155 -9.001 1.00 52.19 177 ARG A C 1
ATOM 1485 O O . ARG A 1 177 ? -12.393 -2.200 -7.951 1.00 52.19 177 ARG A O 1
ATOM 1492 N N . VAL A 1 178 ? -10.863 -1.202 -9.253 1.00 50.97 178 VAL A N 1
ATOM 1493 C CA . VAL A 1 178 ? -10.500 -0.162 -8.272 1.00 50.97 178 VAL A CA 1
ATOM 1494 C C . VAL A 1 178 ? -11.661 0.814 -8.073 1.00 50.97 178 VAL A C 1
ATOM 1496 O O . VAL A 1 178 ? -12.025 1.106 -6.936 1.00 50.97 178 VAL A O 1
ATOM 1499 N N . ASN A 1 179 ? -12.342 1.209 -9.153 1.00 51.56 179 ASN A N 1
ATOM 1500 C CA . ASN A 1 179 ? -13.530 2.065 -9.057 1.00 51.56 179 ASN A CA 1
ATOM 1501 C C . ASN A 1 179 ? -14.710 1.374 -8.357 1.00 51.56 179 ASN A C 1
ATOM 1503 O O . ASN A 1 179 ? -15.421 2.022 -7.593 1.00 51.56 179 ASN A O 1
ATOM 1507 N N . SER A 1 180 ? -14.891 0.059 -8.542 1.00 53.47 180 SER A N 1
ATOM 1508 C CA . SER A 1 180 ? -15.960 -0.683 -7.851 1.00 53.47 180 SER A CA 1
ATOM 1509 C C . SER A 1 180 ? -15.780 -0.764 -6.328 1.00 53.47 180 SER A C 1
ATOM 1511 O O . SER A 1 180 ? -16.754 -0.964 -5.610 1.00 53.47 180 SER A O 1
ATOM 1513 N N . GLN A 1 181 ? -14.553 -0.577 -5.831 1.00 54.75 181 GLN A N 1
ATOM 1514 C CA . GLN A 1 181 ? -14.203 -0.684 -4.410 1.00 54.75 181 GLN A CA 1
ATOM 1515 C C . GLN A 1 181 ? -13.890 0.672 -3.762 1.00 54.75 181 GLN A C 1
ATOM 1517 O O . GLN A 1 181 ? -13.380 0.698 -2.642 1.00 54.75 181 GLN A O 1
ATOM 1522 N N . GLN A 1 182 ? -14.154 1.792 -4.453 1.00 65.31 182 GLN A N 1
ATOM 1523 C CA . GLN A 1 182 ? -13.698 3.128 -4.032 1.00 65.31 182 GLN A CA 1
ATOM 1524 C C . GLN A 1 182 ? -12.203 3.125 -3.664 1.00 65.31 182 GLN A C 1
ATOM 1526 O O . GLN A 1 182 ? -11.793 3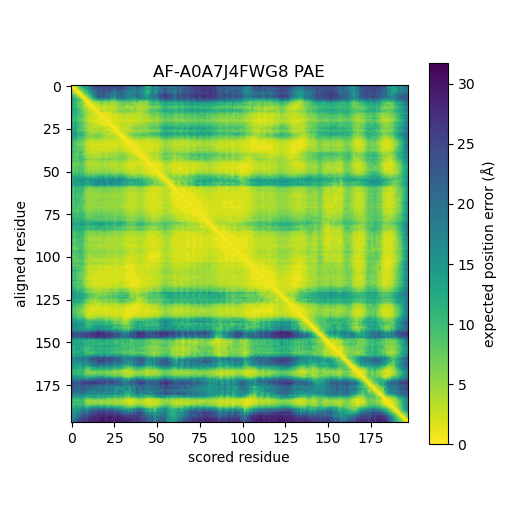.644 -2.622 1.00 65.31 182 GLN A O 1
ATOM 1531 N N . GLY A 1 183 ? -11.407 2.428 -4.473 1.00 75.38 183 GLY A N 1
ATOM 1532 C CA . GLY A 1 183 ? -10.003 2.195 -4.196 1.00 75.38 183 GLY A CA 1
ATOM 1533 C C . GLY A 1 183 ? -9.135 3.402 -4.543 1.00 75.38 183 GLY A C 1
ATOM 1534 O O . GLY A 1 183 ? -9.406 4.151 -5.483 1.00 75.38 183 GLY A O 1
ATOM 1535 N N . CYS A 1 184 ? -8.067 3.574 -3.783 1.00 83.69 184 CYS A N 1
ATOM 1536 C CA . CYS A 1 184 ? -6.992 4.514 -4.057 1.00 83.69 184 CYS A CA 1
ATOM 1537 C C . CYS A 1 184 ? -5.656 3.867 -3.690 1.00 83.69 184 CYS A C 1
ATOM 1539 O O . CYS A 1 184 ? -5.610 2.749 -3.170 1.00 83.69 184 CYS A O 1
ATOM 1541 N N . PHE A 1 185 ? -4.563 4.564 -3.969 1.00 86.62 185 PHE A N 1
ATOM 1542 C CA . PHE A 1 185 ? -3.232 4.110 -3.607 1.00 86.62 185 PHE A CA 1
ATOM 1543 C C . PHE A 1 185 ? -2.516 5.143 -2.761 1.00 86.62 185 PHE A C 1
ATOM 1545 O O . PHE A 1 185 ? -2.643 6.334 -3.028 1.00 86.62 185 PHE A O 1
ATOM 1552 N N . THR A 1 186 ? -1.695 4.702 -1.810 1.00 85.31 186 THR A N 1
ATOM 1553 C CA . THR A 1 186 ? -0.631 5.559 -1.289 1.00 85.31 186 THR A CA 1
ATOM 1554 C C . THR A 1 186 ? 0.693 5.282 -1.976 1.00 85.31 186 THR A C 1
ATOM 1556 O O . THR A 1 186 ? 1.006 4.139 -2.330 1.00 85.31 186 THR A O 1
ATOM 1559 N N . ILE A 1 187 ? 1.474 6.346 -2.159 1.00 80.88 187 ILE A N 1
ATOM 1560 C CA . ILE A 1 187 ? 2.816 6.305 -2.741 1.00 80.88 187 ILE A CA 1
ATOM 1561 C C . ILE A 1 187 ? 3.813 6.678 -1.632 1.00 80.88 187 ILE A C 1
ATOM 1563 O O . ILE A 1 187 ? 3.954 7.859 -1.315 1.00 80.88 187 ILE A O 1
ATOM 1567 N N . PRO A 1 188 ? 4.492 5.703 -1.004 1.00 72.81 188 PRO A N 1
ATOM 1568 C CA . PRO A 1 188 ? 5.489 5.995 0.016 1.00 72.81 188 PRO A CA 1
ATOM 1569 C C . PRO A 1 188 ? 6.751 6.604 -0.606 1.00 72.81 188 PRO A C 1
ATOM 1571 O O . PRO A 1 188 ? 7.207 6.174 -1.673 1.00 72.81 188 PRO A O 1
ATOM 1574 N N . LEU A 1 189 ? 7.346 7.579 0.090 1.00 65.94 189 LEU A N 1
ATOM 1575 C CA . LEU A 1 189 ? 8.609 8.187 -0.320 1.00 65.94 189 LEU A CA 1
ATOM 1576 C C . LEU A 1 189 ? 9.759 7.178 -0.184 1.00 65.94 189 LEU A C 1
ATOM 1578 O O . LEU A 1 189 ? 9.963 6.560 0.862 1.00 65.94 189 LEU A O 1
ATOM 1582 N N . ILE A 1 190 ? 10.538 7.039 -1.257 1.00 62.53 190 ILE A N 1
ATOM 1583 C CA . ILE A 1 190 ? 11.812 6.321 -1.247 1.00 62.53 190 ILE A CA 1
ATOM 1584 C C . ILE A 1 190 ? 12.919 7.363 -1.319 1.00 62.53 190 ILE A C 1
ATOM 1586 O O . ILE A 1 190 ? 13.164 7.927 -2.383 1.00 62.53 190 ILE A O 1
ATOM 1590 N N . THR A 1 191 ? 13.651 7.577 -0.229 1.00 53.78 191 THR A N 1
ATOM 1591 C CA . THR A 1 191 ? 14.988 8.159 -0.355 1.00 53.78 191 THR A CA 1
ATOM 1592 C C . THR A 1 191 ? 15.905 7.073 -0.921 1.00 53.78 191 THR A C 1
ATOM 1594 O O . THR A 1 191 ? 16.146 6.041 -0.295 1.00 53.78 191 THR A O 1
ATOM 1597 N N . GLY A 1 192 ? 16.368 7.260 -2.158 1.00 45.69 192 GLY A N 1
ATOM 1598 C CA . GLY A 1 192 ? 17.133 6.285 -2.954 1.00 45.69 192 GLY A CA 1
ATOM 1599 C C . GLY A 1 192 ? 18.537 5.940 -2.440 1.00 45.69 192 GLY A C 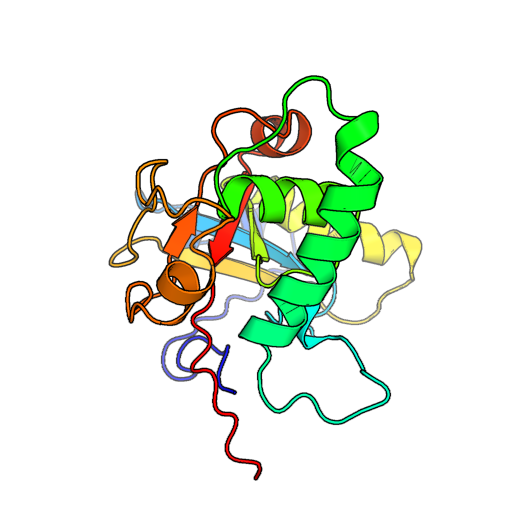1
ATOM 1600 O O . GLY A 1 192 ? 19.416 5.619 -3.229 1.00 45.69 192 GLY A O 1
ATOM 1601 N N . LYS A 1 193 ? 18.790 6.003 -1.133 1.00 43.78 193 LYS A N 1
ATOM 1602 C CA . LYS A 1 193 ? 20.016 5.499 -0.510 1.00 43.78 193 LYS A CA 1
ATOM 1603 C C . LYS A 1 193 ? 19.630 4.857 0.806 1.00 43.78 193 LYS A C 1
ATOM 1605 O O . LYS A 1 193 ? 19.475 5.535 1.818 1.00 43.78 193 LYS A O 1
ATOM 1610 N N . THR A 1 194 ? 19.463 3.542 0.806 1.00 40.75 194 THR A N 1
ATOM 1611 C CA . THR A 1 194 ? 19.521 2.826 2.079 1.00 40.75 194 THR A CA 1
ATOM 1612 C C . THR A 1 194 ? 20.988 2.811 2.486 1.00 40.75 194 THR A C 1
ATOM 1614 O O . THR A 1 194 ? 21.786 2.057 1.937 1.00 40.75 194 THR A O 1
ATOM 1617 N N . SER A 1 195 ? 21.366 3.691 3.416 1.00 29.28 195 SER A N 1
ATOM 1618 C CA . SER A 1 195 ? 22.496 3.406 4.289 1.00 29.28 195 SER A CA 1
ATOM 1619 C C . SER A 1 195 ? 22.187 2.072 4.959 1.00 29.28 195 SER A C 1
ATOM 1621 O O . SER A 1 195 ? 21.200 1.926 5.681 1.00 29.28 195 SER A O 1
ATOM 1623 N N . VAL A 1 196 ? 22.984 1.074 4.603 1.00 29.41 196 VAL A N 1
ATOM 1624 C CA . VAL A 1 196 ? 23.021 -0.219 5.273 1.00 29.41 196 VAL A CA 1
ATOM 1625 C C . VAL A 1 196 ? 23.315 0.070 6.749 1.00 29.41 196 VAL A C 1
ATOM 1627 O O . VAL A 1 196 ? 24.324 0.708 7.051 1.00 29.41 196 VAL A O 1
ATOM 1630 N N . GLN A 1 197 ? 22.396 -0.310 7.639 1.00 29.39 197 GLN A N 1
ATOM 1631 C CA . GLN A 1 197 ? 22.753 -0.636 9.019 1.00 29.39 197 GLN A CA 1
ATOM 1632 C C . GLN A 1 197 ? 23.180 -2.096 9.041 1.00 29.39 197 GLN A C 1
ATOM 1634 O O . GLN A 1 197 ? 22.474 -2.902 8.390 1.00 29.39 197 GLN A O 1
#

Solvent-accessible surface area (backbone atoms only — not comparable to full-atom values): 12010 Å² total; per-residue (Å²): 133,85,71,60,75,66,77,91,71,73,83,87,82,90,65,91,48,72,68,49,55,71,66,32,74,83,71,75,51,95,66,68,55,34,19,35,33,33,52,34,63,86,64,68,81,65,29,53,42,78,71,58,81,66,97,58,90,76,68,36,63,64,61,52,48,50,54,54,49,53,55,48,47,69,68,45,54,88,76,45,96,67,81,74,62,35,44,66,56,49,49,54,53,38,42,75,73,68,43,66,34,65,55,36,76,31,17,58,35,63,66,60,15,49,47,55,10,46,57,52,38,76,77,65,71,53,88,54,58,56,32,70,48,77,46,70,50,83,90,42,52,75,47,66,92,68,84,76,38,39,48,94,41,48,65,56,65,63,67,47,77,79,44,84,50,58,30,39,35,57,80,87,86,82,48,75,70,40,65,76,48,51,36,33,30,38,43,70,66,68,76,67,60,72,76,82,126

Sequence (197 aa):
MNIHPNSDKVKYEKVSCLSDYLGSKFLQTDRQLFFRGLPKETHKLIPSLFRLKPERLVSDWSFYEFEILTKFQKAASPHLKFLPVHFLEWLTIAQHYGVPTRLLDWTMSPLAALYFALEKHIEEDISENAIVWILDSKGEELVHDASYTRFTEWQKWYAEEKFSNTCIYHPTHLAIRVNSQQGCFTIPLITGKTSVQ

Mean predicted aligned error: 8.61 Å